Protein AF-A0A942J4B6-F1 (afdb_monomer)

Sequence (195 aa):
MLTVTSKNLVHAALHLAVTLAGIAGVFLVLHADFLALVQLIVYVGAVTVLFLFGLMLTRAPIGREALDSQNRGLGLAVAGGLFVTLSALIVMAYGGAERVTPQRVATEDIGISIFRDWVLPFEVLSMLLLAALIGAIVLARREAGDSGEAQDQTIIDFGDAPRDEQGGPGATPAGAGGAAELGSGDTTTSAGERR

Secondary structure (DSSP, 8-state):
-HHHH-SSHHHHHHHHHHHHHHHHHHHHHTT-HHHHHHIIIIIIIIIHHHHHHHHHHTT---S-----GGGHHHHHHHHHHHHHHHHHHHHHHHTT---PPPPPPPHHHHHHHHHHTSHHHHHHHHHHHHHHHHHHHHHHHGGGSSSSSS---------------------------------------------

Structure (mmCIF, N/CA/C/O backbone):
data_AF-A0A942J4B6-F1
#
_entry.id   AF-A0A942J4B6-F1
#
loop_
_atom_site.group_PDB
_atom_site.id
_atom_site.type_symbol
_atom_site.label_atom_id
_atom_site.label_alt_id
_atom_site.label_comp_id
_atom_site.label_asym_id
_atom_site.label_entity_id
_atom_site.label_seq_id
_atom_site.pdbx_PDB_ins_code
_atom_site.Cartn_x
_atom_site.Cartn_y
_atom_site.Cartn_z
_atom_site.occupancy
_atom_site.B_iso_or_equiv
_atom_site.auth_seq_id
_atom_site.auth_comp_id
_atom_site.auth_asym_id
_atom_site.auth_atom_id
_atom_site.pdbx_PDB_model_num
ATOM 1 N N . MET A 1 1 ? 2.929 -13.083 8.310 1.00 79.31 1 MET A N 1
ATOM 2 C CA . MET A 1 1 ? 2.507 -14.115 9.291 1.00 79.31 1 MET A CA 1
ATOM 3 C C . MET A 1 1 ? 2.501 -13.564 10.718 1.00 79.31 1 MET A C 1
ATOM 5 O O . MET A 1 1 ? 1.470 -13.651 11.374 1.00 79.31 1 MET A O 1
ATOM 9 N N . LEU A 1 2 ? 3.583 -12.914 11.173 1.00 86.75 2 LEU A N 1
ATOM 10 C CA . LEU A 1 2 ? 3.627 -12.262 12.495 1.00 86.75 2 LEU A CA 1
ATOM 11 C C . LEU A 1 2 ? 2.554 -11.169 12.672 1.00 86.75 2 LEU A C 1
ATOM 13 O O . LEU A 1 2 ? 1.944 -11.086 13.730 1.00 86.75 2 LEU A O 1
ATOM 17 N N . THR A 1 3 ? 2.248 -10.411 11.614 1.00 87.31 3 THR A N 1
ATOM 18 C CA . THR A 1 3 ? 1.173 -9.401 11.592 1.00 87.31 3 THR A CA 1
ATOM 19 C C . THR A 1 3 ? -0.198 -9.961 11.966 1.00 87.31 3 THR A C 1
ATOM 21 O O . THR A 1 3 ? -0.856 -9.428 12.847 1.00 87.31 3 THR A O 1
ATOM 24 N N . VAL A 1 4 ? -0.612 -11.059 11.330 1.00 85.69 4 VAL A N 1
ATOM 25 C CA . VAL A 1 4 ? -1.942 -11.667 11.519 1.00 85.69 4 VAL A CA 1
ATOM 26 C C . VAL A 1 4 ? -2.031 -12.555 12.764 1.00 85.69 4 VAL A C 1
ATOM 28 O O . VAL A 1 4 ? -3.115 -12.797 13.281 1.00 85.69 4 VAL A O 1
ATOM 31 N N . THR A 1 5 ? -0.893 -13.038 13.268 1.00 84.75 5 THR A N 1
ATOM 32 C CA . THR A 1 5 ? -0.850 -13.926 14.445 1.00 84.75 5 THR A CA 1
ATOM 33 C C . THR A 1 5 ? -0.670 -13.144 15.751 1.00 84.75 5 THR A C 1
ATOM 35 O O . THR A 1 5 ? -0.948 -13.660 16.836 1.00 84.75 5 THR A O 1
ATOM 38 N N . SER A 1 6 ? -0.200 -11.895 15.669 1.00 81.94 6 SER A N 1
ATOM 39 C CA . SER A 1 6 ? 0.034 -11.048 16.835 1.00 81.94 6 SER A CA 1
ATOM 40 C C . SER A 1 6 ? -1.281 -10.653 17.506 1.00 81.94 6 SER A C 1
ATOM 42 O O . SER A 1 6 ? -2.176 -10.088 16.888 1.00 81.94 6 SER A O 1
ATOM 44 N N . LYS A 1 7 ? -1.370 -10.914 18.813 1.00 76.81 7 LYS A N 1
ATOM 45 C CA . LYS A 1 7 ? -2.539 -10.579 19.645 1.00 76.81 7 LYS A CA 1
ATOM 46 C C . LYS A 1 7 ? -2.570 -9.112 20.066 1.00 76.81 7 LYS A C 1
ATOM 48 O O . LYS A 1 7 ? -3.613 -8.610 20.464 1.00 76.81 7 LYS A O 1
ATOM 53 N N . ASN A 1 8 ? -1.418 -8.446 20.031 1.00 85.06 8 ASN A N 1
ATOM 54 C CA . ASN A 1 8 ? -1.304 -7.030 20.338 1.00 85.06 8 ASN A CA 1
ATOM 55 C C . ASN A 1 8 ? -1.314 -6.243 19.019 1.00 85.06 8 ASN A C 1
ATOM 57 O O . ASN A 1 8 ? -0.454 -6.470 18.164 1.00 85.06 8 ASN A O 1
ATOM 61 N N . LEU A 1 9 ? -2.284 -5.334 18.879 1.00 87.38 9 LEU A N 1
ATOM 62 C CA . LEU A 1 9 ? -2.523 -4.526 17.678 1.00 87.38 9 LEU A CA 1
ATOM 63 C C . LEU A 1 9 ? -1.340 -3.611 17.335 1.00 87.38 9 LEU A C 1
ATOM 65 O O . LEU A 1 9 ? -0.986 -3.492 16.166 1.00 87.38 9 LEU A O 1
ATOM 69 N N . VAL A 1 10 ? -0.658 -3.054 18.341 1.00 88.88 10 VAL A N 1
ATOM 70 C CA . VAL A 1 10 ? 0.554 -2.245 18.128 1.00 88.88 10 VAL A CA 1
ATOM 71 C C . VAL A 1 10 ? 1.673 -3.118 17.567 1.00 88.88 10 VAL A C 1
ATOM 73 O O . VAL A 1 10 ? 2.294 -2.772 16.566 1.00 88.88 10 VAL A O 1
ATOM 76 N N . HIS A 1 11 ? 1.888 -4.304 18.144 1.00 88.69 11 HIS A N 1
ATOM 77 C CA . HIS A 1 11 ? 2.884 -5.241 17.620 1.00 88.69 11 HIS A CA 1
ATOM 78 C C . HIS A 1 11 ? 2.514 -5.725 16.214 1.00 88.69 11 HIS A C 1
ATOM 80 O O . HIS A 1 11 ? 3.389 -5.845 15.362 1.00 88.69 11 HIS A O 1
ATOM 86 N N . ALA A 1 12 ? 1.234 -5.981 15.938 1.00 90.94 12 ALA A N 1
ATOM 87 C CA . ALA A 1 12 ? 0.765 -6.364 14.609 1.00 90.94 12 ALA A CA 1
ATOM 88 C C . ALA A 1 12 ? 1.072 -5.270 13.572 1.00 90.94 12 ALA A C 1
ATOM 90 O O . ALA A 1 12 ? 1.615 -5.568 12.508 1.00 90.94 12 ALA A O 1
ATOM 91 N N . ALA A 1 13 ? 0.800 -4.010 13.914 1.00 91.00 13 ALA A N 1
ATOM 92 C CA . ALA A 1 13 ? 1.079 -2.855 13.070 1.00 91.00 13 ALA A CA 1
ATOM 93 C C . ALA A 1 13 ? 2.589 -2.623 12.854 1.00 91.00 13 ALA A C 1
ATOM 95 O O . ALA A 1 13 ? 3.003 -2.317 11.738 1.00 91.00 13 ALA A O 1
ATOM 96 N N . LEU A 1 14 ? 3.442 -2.860 13.858 1.00 91.81 14 LEU A N 1
ATOM 97 C CA . LEU A 1 14 ? 4.902 -2.798 13.683 1.00 91.81 14 LEU A CA 1
ATOM 98 C C . LEU A 1 14 ? 5.417 -3.874 12.716 1.00 91.81 14 LEU A C 1
ATOM 100 O O . LEU A 1 14 ? 6.202 -3.579 11.817 1.00 91.81 14 LEU A O 1
ATOM 104 N N . HIS A 1 15 ? 4.938 -5.116 12.836 1.00 93.75 15 HIS A N 1
ATOM 105 C CA . HIS A 1 15 ? 5.288 -6.165 11.872 1.00 93.75 15 HIS A CA 1
ATOM 106 C C . HIS A 1 15 ? 4.772 -5.841 10.458 1.00 93.75 15 HIS A C 1
ATOM 108 O O . HIS A 1 15 ? 5.372 -6.270 9.468 1.00 93.75 15 HIS A O 1
ATOM 114 N N . LEU A 1 16 ? 3.672 -5.087 10.345 1.00 93.88 16 LEU A N 1
ATOM 115 C CA . LEU A 1 16 ? 3.142 -4.636 9.061 1.00 93.88 16 LEU A CA 1
ATOM 116 C C . LEU A 1 16 ? 4.087 -3.607 8.445 1.00 93.88 16 LEU A C 1
ATOM 118 O O . LEU A 1 16 ? 4.462 -3.774 7.287 1.00 93.88 16 LEU A O 1
ATOM 122 N N . ALA A 1 17 ? 4.552 -2.633 9.231 1.00 94.94 17 ALA A N 1
ATOM 123 C CA . ALA A 1 17 ? 5.559 -1.662 8.805 1.00 94.94 17 ALA A CA 1
ATOM 124 C C . ALA A 1 17 ? 6.813 -2.356 8.245 1.00 94.94 17 ALA A C 1
ATOM 126 O O . ALA A 1 17 ? 7.269 -2.031 7.151 1.00 94.94 17 ALA A O 1
ATOM 127 N N . VAL A 1 18 ? 7.321 -3.375 8.951 1.00 96.25 18 VAL A N 1
ATOM 128 C CA . VAL A 1 18 ? 8.478 -4.172 8.504 1.00 96.25 18 VAL A CA 1
ATOM 129 C C . VAL A 1 18 ? 8.186 -4.907 7.193 1.00 96.25 18 VAL A C 1
ATOM 131 O O . VAL A 1 18 ? 9.034 -4.946 6.307 1.00 96.25 18 VAL A O 1
ATOM 134 N N . THR A 1 19 ? 6.981 -5.459 7.031 1.00 95.88 19 THR A N 1
ATOM 135 C CA . THR A 1 19 ? 6.584 -6.142 5.788 1.00 95.88 19 THR A CA 1
ATOM 136 C C . THR A 1 19 ? 6.527 -5.162 4.612 1.00 95.88 19 THR A C 1
ATOM 138 O O . THR A 1 19 ? 7.036 -5.466 3.536 1.00 95.88 19 THR A O 1
ATOM 141 N N . LEU A 1 20 ? 5.968 -3.967 4.820 1.00 96.62 20 LEU A N 1
ATOM 142 C CA . LEU A 1 20 ? 5.902 -2.906 3.811 1.00 96.62 20 LEU A CA 1
ATOM 143 C C . LEU A 1 20 ? 7.298 -2.381 3.438 1.00 96.62 20 LEU A C 1
ATOM 145 O O . LEU A 1 20 ? 7.561 -2.139 2.261 1.00 96.62 20 LEU A O 1
ATOM 149 N N . ALA A 1 21 ? 8.212 -2.271 4.406 1.00 96.69 21 ALA A N 1
ATOM 150 C CA . ALA A 1 21 ? 9.615 -1.953 4.146 1.00 96.69 21 ALA A CA 1
ATOM 151 C C . ALA A 1 21 ? 10.322 -3.073 3.359 1.00 96.69 21 ALA A C 1
ATOM 153 O O . ALA A 1 21 ? 11.089 -2.796 2.440 1.00 96.69 21 ALA A O 1
ATOM 154 N N . GLY A 1 22 ? 10.014 -4.340 3.653 1.00 97.06 22 GLY A N 1
ATOM 155 C CA . GLY A 1 22 ? 10.479 -5.482 2.863 1.00 97.06 22 GLY A CA 1
ATOM 156 C C . GLY A 1 22 ? 10.009 -5.421 1.406 1.00 97.06 22 GLY A C 1
ATOM 157 O O . GLY A 1 22 ? 10.806 -5.647 0.500 1.00 97.06 22 GLY A O 1
ATOM 158 N N . ILE A 1 23 ? 8.748 -5.038 1.167 1.00 97.56 23 ILE A N 1
ATOM 159 C CA . ILE A 1 23 ? 8.206 -4.813 -0.185 1.00 97.56 23 ILE A CA 1
ATOM 160 C C . ILE A 1 23 ? 8.952 -3.674 -0.894 1.00 97.56 23 ILE A C 1
ATOM 162 O O . ILE A 1 23 ? 9.299 -3.816 -2.064 1.00 97.56 23 ILE A O 1
ATOM 166 N N . ALA A 1 24 ? 9.274 -2.581 -0.195 1.00 97.19 24 ALA A N 1
ATOM 167 C CA . ALA A 1 24 ? 10.113 -1.522 -0.761 1.00 97.19 24 ALA A CA 1
ATOM 168 C C . ALA A 1 24 ? 11.501 -2.053 -1.175 1.00 97.19 24 ALA A C 1
ATOM 170 O O . ALA A 1 24 ? 11.998 -1.710 -2.245 1.00 97.19 24 ALA A O 1
ATOM 171 N N . GLY A 1 25 ? 12.092 -2.954 -0.382 1.00 96.75 25 GLY A N 1
ATOM 172 C CA . GLY A 1 25 ? 13.323 -3.661 -0.745 1.00 96.75 25 GLY A CA 1
ATOM 173 C C . GLY A 1 25 ? 13.181 -4.511 -2.013 1.00 96.75 25 GLY A C 1
ATOM 174 O O . GLY A 1 25 ? 14.063 -4.484 -2.869 1.00 96.75 25 GLY A O 1
ATOM 175 N N . VAL A 1 26 ? 12.052 -5.207 -2.186 1.00 95.94 26 VAL A N 1
ATOM 176 C CA . VAL A 1 26 ? 11.746 -5.934 -3.431 1.00 95.94 26 VAL A CA 1
ATOM 177 C C . VAL A 1 26 ? 11.680 -4.972 -4.621 1.00 95.94 26 VAL A C 1
ATOM 179 O O . VAL A 1 26 ? 12.263 -5.265 -5.661 1.00 95.94 26 VAL A O 1
ATOM 182 N N . PHE A 1 27 ? 11.055 -3.800 -4.476 1.00 94.88 27 PHE A N 1
ATOM 183 C CA . PHE A 1 27 ? 11.033 -2.791 -5.542 1.00 94.88 27 PHE A CA 1
ATOM 184 C C . PHE A 1 27 ? 12.429 -2.280 -5.918 1.00 94.88 27 PHE A C 1
ATOM 186 O O . PHE A 1 27 ? 12.698 -2.109 -7.106 1.00 94.88 27 PHE A O 1
ATOM 193 N N . LEU A 1 28 ? 13.341 -2.120 -4.953 1.00 94.19 28 LEU A N 1
ATOM 194 C CA . LEU A 1 28 ? 14.737 -1.769 -5.246 1.00 94.1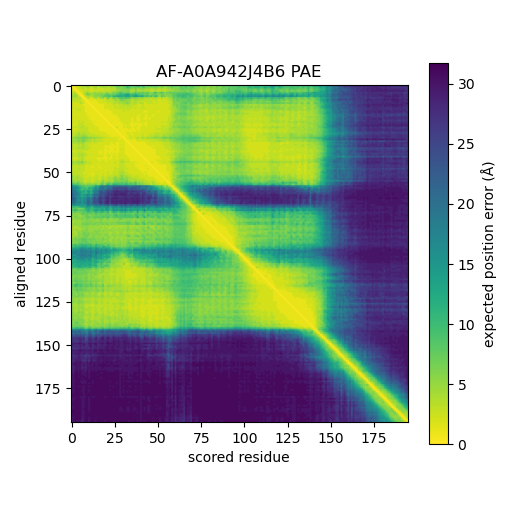9 28 LEU A CA 1
ATOM 195 C C . LEU A 1 28 ? 15.456 -2.866 -6.042 1.00 94.19 28 LEU A C 1
ATOM 197 O O . LEU A 1 28 ? 16.155 -2.565 -7.005 1.00 94.19 28 LEU A O 1
ATOM 201 N N . VAL A 1 29 ? 15.250 -4.142 -5.697 1.00 94.12 29 VAL A N 1
ATOM 202 C CA . VAL A 1 29 ? 15.812 -5.274 -6.463 1.00 94.12 29 VAL A CA 1
ATOM 203 C C . VAL A 1 29 ? 15.270 -5.299 -7.900 1.00 94.12 29 VAL A C 1
ATOM 205 O O . VAL A 1 29 ? 15.986 -5.659 -8.834 1.00 94.12 29 VAL A O 1
ATOM 208 N N . LEU A 1 30 ? 14.024 -4.864 -8.095 1.00 92.50 30 LEU A N 1
ATOM 209 C CA . LEU A 1 30 ? 13.390 -4.733 -9.409 1.00 92.50 30 LEU A CA 1
ATOM 210 C C . LEU A 1 30 ? 13.777 -3.443 -10.163 1.00 92.50 30 LEU A C 1
ATOM 212 O O . LEU A 1 30 ? 13.246 -3.210 -11.243 1.00 92.50 30 LEU A O 1
ATOM 216 N N . HIS A 1 31 ? 14.706 -2.630 -9.645 1.00 92.50 31 HIS A N 1
ATOM 217 C CA . HIS A 1 31 ? 15.101 -1.328 -10.207 1.00 92.50 31 HIS A CA 1
ATOM 218 C C . HIS A 1 31 ? 13.936 -0.326 -10.356 1.00 92.50 31 HIS A C 1
ATOM 220 O O . HIS A 1 31 ? 13.952 0.549 -11.226 1.00 92.50 31 HIS A O 1
ATOM 226 N N . ALA A 1 32 ? 12.923 -0.443 -9.492 1.00 94.25 32 ALA A N 1
ATOM 227 C CA . ALA A 1 32 ? 11.766 0.443 -9.421 1.00 94.25 32 ALA A CA 1
ATOM 228 C C . ALA A 1 32 ? 11.953 1.497 -8.312 1.00 94.25 32 ALA A C 1
ATOM 230 O O . ALA A 1 32 ? 11.220 1.526 -7.319 1.00 94.25 32 ALA A O 1
ATOM 231 N N . ASP A 1 33 ? 12.950 2.369 -8.484 1.00 93.88 33 ASP A N 1
ATOM 232 C CA . ASP A 1 33 ? 13.422 3.300 -7.447 1.00 93.88 33 ASP A CA 1
ATOM 233 C C . ASP A 1 33 ? 12.327 4.280 -6.981 1.00 93.88 33 ASP A C 1
ATOM 235 O O . ASP A 1 33 ? 12.140 4.494 -5.782 1.00 93.88 33 ASP A O 1
ATOM 239 N N . PHE A 1 34 ? 11.541 4.825 -7.916 1.00 94.88 34 PHE A N 1
ATOM 240 C CA . PHE A 1 34 ? 10.420 5.717 -7.596 1.00 94.88 34 PHE A CA 1
ATOM 241 C C . PHE A 1 34 ? 9.364 5.029 -6.716 1.00 94.88 34 PHE A C 1
ATOM 243 O O . PHE A 1 34 ? 8.954 5.583 -5.695 1.00 94.88 34 PHE A O 1
ATOM 250 N N . LEU A 1 35 ? 8.959 3.800 -7.065 1.00 95.56 35 LEU A N 1
ATOM 251 C CA . LEU A 1 35 ? 7.963 3.046 -6.298 1.00 95.56 35 LEU A CA 1
ATOM 252 C C . LEU A 1 35 ? 8.493 2.674 -4.914 1.00 95.56 35 LEU A C 1
ATOM 254 O O . LEU A 1 35 ? 7.749 2.760 -3.942 1.00 95.56 35 LEU A O 1
ATOM 258 N N . ALA A 1 36 ? 9.770 2.299 -4.806 1.00 96.44 36 ALA A N 1
ATOM 259 C CA . ALA A 1 36 ? 10.395 2.006 -3.521 1.00 96.44 36 ALA A CA 1
ATOM 260 C C . ALA A 1 36 ? 10.351 3.219 -2.574 1.00 96.44 36 ALA A C 1
ATOM 262 O O . ALA A 1 36 ? 9.981 3.082 -1.405 1.00 96.44 36 ALA A O 1
ATOM 263 N N . LEU A 1 37 ? 10.671 4.414 -3.082 1.00 96.50 37 LEU A N 1
ATOM 264 C CA . LEU A 1 37 ? 10.624 5.650 -2.298 1.00 96.50 37 LEU A CA 1
ATOM 265 C C . LEU A 1 37 ? 9.192 6.025 -1.899 1.00 96.50 37 LEU A C 1
ATOM 267 O O . LEU A 1 37 ? 8.948 6.332 -0.732 1.00 96.50 37 LEU A O 1
ATOM 271 N N . VAL A 1 38 ? 8.231 5.946 -2.825 1.00 96.69 38 VAL A N 1
ATOM 272 C CA . VAL A 1 38 ? 6.810 6.197 -2.525 1.00 96.69 38 VAL A CA 1
ATOM 273 C C . VAL A 1 38 ? 6.279 5.192 -1.498 1.00 96.69 38 VAL A C 1
ATOM 275 O O . VAL A 1 38 ? 5.578 5.584 -0.565 1.00 96.69 38 VAL A O 1
ATOM 278 N N . GLN A 1 39 ? 6.656 3.915 -1.602 1.00 97.75 39 GLN A N 1
ATOM 279 C CA . GLN A 1 39 ? 6.295 2.873 -0.638 1.00 97.75 39 GLN A CA 1
ATOM 280 C C . GLN A 1 39 ? 6.796 3.217 0.770 1.00 97.75 39 GLN A C 1
ATOM 282 O O . GLN A 1 39 ? 6.064 3.075 1.751 1.00 97.75 39 GLN A O 1
ATOM 287 N N . LEU A 1 40 ? 8.031 3.703 0.884 1.00 97.44 40 LEU A N 1
ATOM 288 C CA . LEU A 1 40 ? 8.596 4.072 2.174 1.00 97.44 40 LEU A CA 1
ATOM 289 C C . LEU A 1 40 ? 7.944 5.343 2.737 1.00 97.44 40 LEU A C 1
ATOM 291 O O . LEU A 1 40 ? 7.524 5.354 3.890 1.00 97.44 40 LEU A O 1
ATOM 295 N N . ILE A 1 41 ? 7.815 6.400 1.936 1.00 97.81 41 ILE A N 1
ATOM 296 C CA . ILE A 1 41 ? 7.314 7.698 2.410 1.00 97.81 41 ILE A CA 1
ATOM 297 C C . ILE A 1 41 ? 5.810 7.636 2.710 1.00 97.81 41 ILE A C 1
ATOM 299 O O . ILE A 1 41 ? 5.371 8.072 3.772 1.00 97.81 41 ILE A O 1
ATOM 303 N N . VAL A 1 42 ? 5.008 7.075 1.804 1.00 97.00 42 VAL A N 1
ATOM 304 C CA . VAL A 1 42 ? 3.542 7.104 1.916 1.00 97.00 42 VAL A CA 1
ATOM 305 C C . VAL A 1 42 ? 3.031 5.965 2.790 1.00 97.00 42 VAL A C 1
ATOM 307 O O . VAL A 1 42 ? 2.299 6.213 3.746 1.00 97.00 42 VAL A O 1
ATOM 310 N N . TYR A 1 43 ? 3.413 4.717 2.509 1.00 96.75 43 TYR A N 1
ATOM 311 C CA . TYR A 1 43 ? 2.844 3.575 3.230 1.00 96.75 43 TYR A CA 1
ATOM 312 C C . TYR A 1 43 ? 3.490 3.373 4.597 1.00 96.75 43 TYR A C 1
ATOM 314 O O . TYR A 1 43 ? 2.780 3.289 5.601 1.00 96.75 43 TYR A O 1
ATOM 322 N N . VAL A 1 44 ? 4.822 3.296 4.656 1.00 97.00 44 VAL A N 1
ATOM 323 C CA . VAL A 1 44 ? 5.530 3.116 5.934 1.00 97.00 44 VAL A CA 1
ATOM 324 C C . VAL A 1 44 ? 5.517 4.416 6.744 1.00 97.00 44 VAL A C 1
ATOM 326 O O . VAL A 1 44 ? 5.240 4.379 7.940 1.00 97.00 44 VAL A O 1
ATOM 329 N N . GLY A 1 45 ? 5.763 5.556 6.096 1.00 95.81 45 GLY A N 1
ATOM 330 C CA . GLY A 1 45 ? 5.892 6.857 6.751 1.00 95.81 45 GLY A CA 1
ATOM 331 C C . GLY A 1 45 ? 4.565 7.487 7.168 1.00 95.81 45 GLY A C 1
ATOM 332 O O . GLY A 1 45 ? 4.403 7.824 8.334 1.00 95.81 45 GLY A O 1
ATOM 333 N N . ALA A 1 46 ? 3.610 7.651 6.251 1.00 96.56 46 ALA A N 1
ATOM 334 C CA . ALA A 1 46 ? 2.360 8.353 6.556 1.00 96.56 46 ALA A CA 1
ATOM 335 C C . ALA A 1 46 ? 1.254 7.410 7.051 1.00 96.56 46 ALA A C 1
ATOM 337 O O . ALA A 1 46 ? 0.774 7.550 8.174 1.00 96.56 46 ALA A O 1
ATOM 338 N N . VAL A 1 47 ? 0.855 6.427 6.237 1.00 95.69 47 VAL A N 1
ATOM 339 C CA . VAL A 1 47 ? -0.321 5.582 6.511 1.00 95.69 47 VAL A CA 1
ATOM 340 C C . VAL A 1 47 ? -0.112 4.718 7.751 1.00 95.69 47 VAL A C 1
ATOM 342 O O . VAL A 1 47 ? -0.974 4.677 8.627 1.00 95.69 47 VAL A O 1
ATOM 345 N N . THR A 1 48 ? 1.037 4.048 7.862 1.00 95.81 48 THR A N 1
ATOM 346 C CA . THR A 1 48 ? 1.300 3.159 9.002 1.00 95.81 48 THR A CA 1
ATOM 347 C C . THR A 1 48 ? 1.476 3.938 10.303 1.00 95.81 48 THR A C 1
ATOM 349 O O . THR A 1 48 ? 0.982 3.496 11.337 1.00 95.81 48 THR A O 1
ATOM 352 N N . VAL A 1 49 ? 2.115 5.112 10.275 1.00 94.81 49 VAL A N 1
ATOM 353 C CA . VAL A 1 49 ? 2.244 5.968 11.468 1.00 94.81 49 VAL A CA 1
ATOM 354 C C . VAL A 1 49 ? 0.892 6.544 11.879 1.00 94.81 49 VAL A C 1
ATOM 356 O O . VAL A 1 49 ? 0.564 6.485 13.060 1.00 94.81 49 VAL A O 1
ATOM 359 N N . LEU A 1 50 ? 0.075 7.024 10.933 1.00 94.56 50 LEU A N 1
ATOM 360 C CA . LEU A 1 50 ? -1.295 7.466 11.213 1.00 94.56 50 LEU A CA 1
ATOM 361 C C . LEU A 1 50 ? -2.119 6.336 11.838 1.00 94.56 50 LEU A C 1
ATOM 363 O O . LEU A 1 50 ? -2.820 6.551 12.825 1.00 94.56 50 LEU A O 1
ATOM 367 N N . PHE A 1 51 ? -1.995 5.122 11.300 1.00 92.50 51 PHE A N 1
ATOM 368 C CA . PHE A 1 51 ? -2.660 3.944 11.840 1.00 92.50 51 PHE A CA 1
ATOM 369 C C . PHE A 1 51 ? -2.182 3.613 13.259 1.00 92.50 51 PHE A C 1
ATOM 371 O O . PHE A 1 51 ? -3.008 3.397 14.139 1.00 92.50 51 PHE A O 1
ATOM 378 N N . LEU A 1 52 ? -0.869 3.628 13.515 1.00 93.25 52 LEU A N 1
ATOM 379 C CA . LEU A 1 52 ? -0.307 3.430 14.855 1.00 93.25 52 LEU A CA 1
ATOM 380 C C . LEU A 1 52 ? -0.817 4.482 15.843 1.00 93.25 52 LEU A C 1
ATOM 382 O O . LEU A 1 52 ? -1.233 4.129 16.944 1.00 93.25 52 LEU A O 1
ATOM 386 N N . PHE A 1 53 ? -0.826 5.753 15.443 1.00 92.62 53 PHE A N 1
ATOM 387 C CA . PHE A 1 53 ? -1.300 6.848 16.282 1.00 92.62 53 PHE A CA 1
ATOM 388 C C . PHE A 1 53 ? -2.792 6.697 16.599 1.00 92.62 53 PHE A C 1
ATOM 390 O O . PHE A 1 53 ? -3.186 6.762 17.761 1.00 92.62 53 PHE A O 1
ATOM 397 N N . GLY A 1 54 ? -3.609 6.394 15.586 1.00 91.19 54 GLY A N 1
ATOM 398 C CA . GLY A 1 54 ? -5.033 6.107 15.752 1.00 91.19 54 GLY A CA 1
ATOM 399 C C . GLY A 1 54 ? -5.282 4.926 16.691 1.00 91.19 54 GLY A C 1
ATOM 400 O O . GLY A 1 54 ? -6.020 5.065 17.660 1.00 91.19 54 GLY A O 1
ATOM 401 N N . LEU A 1 55 ? -4.601 3.795 16.477 1.00 90.44 55 LEU A N 1
ATOM 402 C CA . LEU A 1 55 ? -4.720 2.611 17.337 1.00 90.44 55 LEU A CA 1
ATOM 403 C C . LEU A 1 55 ? -4.312 2.879 18.793 1.00 90.44 55 LEU A C 1
ATOM 405 O O . LEU A 1 55 ? -4.895 2.296 19.712 1.00 90.44 55 LEU A O 1
ATOM 409 N N . MET A 1 56 ? -3.299 3.722 19.010 1.00 89.44 56 MET A N 1
ATOM 410 C CA . MET A 1 56 ? -2.863 4.106 20.354 1.00 89.44 56 MET A CA 1
ATOM 411 C C . MET A 1 56 ? -3.897 4.996 21.051 1.00 89.44 56 MET A C 1
ATOM 413 O O . MET A 1 56 ? -4.159 4.791 22.236 1.00 89.44 56 MET A O 1
ATOM 417 N N . LEU A 1 57 ? -4.511 5.938 20.329 1.00 90.06 57 LEU A N 1
ATOM 418 C CA . LEU A 1 57 ? -5.538 6.831 20.874 1.00 90.06 57 LEU A CA 1
ATOM 419 C C . LEU A 1 57 ? -6.844 6.100 21.207 1.00 90.06 57 LEU A C 1
ATOM 421 O O . LEU A 1 57 ? -7.469 6.400 22.220 1.00 90.06 57 LEU A O 1
ATOM 425 N N . THR A 1 58 ? -7.249 5.107 20.413 1.00 84.75 58 THR A N 1
ATOM 426 C CA . THR A 1 58 ? -8.551 4.434 20.577 1.00 84.75 58 THR A CA 1
ATOM 427 C C . THR A 1 58 ? -8.573 3.354 21.665 1.00 84.75 58 THR A C 1
ATOM 429 O O . THR A 1 58 ? -9.529 2.587 21.729 1.00 84.75 58 THR A O 1
ATOM 432 N N . ARG A 1 59 ? -7.527 3.246 22.502 1.00 66.12 59 ARG A N 1
ATOM 433 C CA . ARG A 1 59 ? -7.373 2.216 23.551 1.00 66.12 59 ARG A CA 1
ATOM 434 C C . ARG A 1 59 ? -7.811 0.829 23.058 1.00 66.12 59 ARG A C 1
ATOM 436 O O . ARG A 1 59 ? -8.736 0.224 23.591 1.00 66.12 59 ARG A O 1
ATOM 443 N N . ALA A 1 60 ? -7.137 0.348 22.015 1.00 62.94 60 ALA A N 1
ATOM 444 C CA . ALA A 1 60 ? -7.346 -0.963 21.409 1.00 62.94 60 ALA A CA 1
ATOM 445 C C . ALA A 1 60 ? -7.571 -2.084 22.463 1.00 62.94 60 ALA A C 1
ATOM 447 O O . ALA A 1 60 ? -6.635 -2.395 23.208 1.00 62.94 60 ALA A O 1
ATOM 448 N N . PRO A 1 61 ? -8.770 -2.702 22.546 1.00 58.69 61 PRO A N 1
ATOM 449 C CA . PRO A 1 61 ? -9.062 -3.750 23.521 1.00 58.69 61 PRO A CA 1
ATOM 450 C C . PRO A 1 61 ? -8.111 -4.942 23.363 1.00 58.69 61 PRO A C 1
ATOM 452 O O . PRO A 1 61 ? -8.120 -5.657 22.361 1.00 58.69 61 PRO A O 1
ATOM 455 N N . ILE A 1 62 ? -7.266 -5.162 24.370 1.00 58.09 62 ILE A N 1
ATOM 456 C CA . ILE A 1 62 ? -6.368 -6.317 24.451 1.00 58.09 62 ILE A CA 1
ATOM 457 C C . ILE A 1 62 ? -7.142 -7.444 25.132 1.00 58.09 62 ILE A C 1
ATOM 459 O O . ILE A 1 62 ? -7.006 -7.661 26.332 1.00 58.09 62 ILE A O 1
ATOM 463 N N . GLY A 1 63 ? -7.995 -8.159 24.405 1.00 54.44 63 GLY A N 1
ATOM 464 C CA . GLY A 1 63 ? -8.722 -9.248 25.048 1.00 54.44 63 GLY A CA 1
ATOM 465 C C . GLY A 1 63 ? -9.775 -9.897 24.180 1.00 54.44 63 GLY A C 1
ATOM 466 O O . GLY A 1 63 ? -10.700 -9.248 23.725 1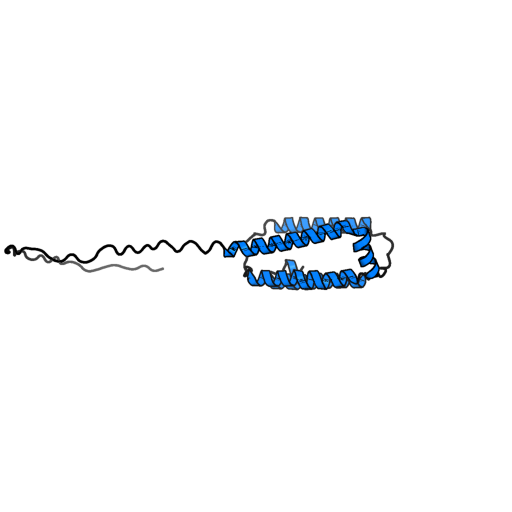.00 54.44 63 GLY A O 1
ATOM 467 N N . ARG A 1 64 ? -9.594 -11.204 23.990 1.00 57.25 64 ARG A N 1
ATOM 468 C CA . ARG A 1 64 ? -10.516 -12.177 23.400 1.00 57.25 64 ARG A CA 1
ATOM 469 C C . ARG A 1 64 ? -11.990 -11.838 23.651 1.00 57.25 64 ARG A C 1
ATOM 471 O O . ARG A 1 64 ? -12.524 -12.179 24.700 1.00 57.25 64 ARG A O 1
ATOM 478 N N . GLU A 1 65 ? -12.663 -11.348 22.626 1.00 54.69 65 GLU A N 1
ATOM 479 C CA . GLU A 1 65 ? -14.036 -11.773 22.402 1.00 54.69 65 GLU A CA 1
ATOM 480 C C . GLU A 1 65 ? -13.961 -13.081 21.626 1.00 54.69 65 GLU A C 1
ATOM 482 O O . GLU A 1 65 ? -13.253 -13.213 20.622 1.00 54.69 65 GLU A O 1
ATOM 487 N N . ALA A 1 66 ? -14.591 -14.101 22.195 1.00 54.31 66 ALA A N 1
ATOM 488 C CA . ALA A 1 66 ? -14.637 -15.454 21.689 1.00 54.31 66 ALA A CA 1
ATOM 489 C C . ALA A 1 66 ? -15.424 -15.514 20.370 1.00 54.31 66 ALA A C 1
ATOM 491 O O . ALA A 1 66 ? -16.520 -16.055 20.312 1.00 54.31 66 ALA A O 1
ATOM 492 N N . LEU A 1 67 ? -14.836 -15.014 19.281 1.00 56.00 67 LEU A N 1
ATOM 493 C CA . LEU A 1 67 ? -15.164 -15.490 17.941 1.00 56.00 67 LEU A CA 1
ATOM 494 C C . LEU A 1 67 ? -14.484 -16.856 17.782 1.00 56.00 67 LEU A C 1
ATOM 496 O O . LEU A 1 67 ? -13.376 -17.020 17.248 1.00 56.00 67 LEU A O 1
ATOM 500 N N . ASP A 1 68 ? -15.142 -17.811 18.424 1.00 57.91 68 ASP A N 1
ATOM 501 C CA . ASP A 1 68 ? -14.897 -19.241 18.460 1.00 57.91 68 ASP A CA 1
ATOM 502 C C . ASP A 1 68 ? -14.809 -19.775 17.022 1.00 57.91 68 ASP A C 1
ATOM 504 O O . ASP A 1 68 ? -15.756 -19.746 16.248 1.00 57.91 68 ASP A O 1
ATOM 508 N N . SER A 1 69 ? -13.603 -19.949 16.486 1.00 61.69 69 SER A N 1
ATOM 509 C CA . SER A 1 69 ? -12.888 -21.227 16.340 1.00 61.69 69 SER A CA 1
ATOM 510 C C . SER A 1 69 ? -13.552 -22.302 15.469 1.00 61.69 69 SER A C 1
ATOM 512 O O . SER A 1 69 ? -12.824 -22.986 14.748 1.00 61.69 69 SER A O 1
ATOM 514 N N . GLN A 1 70 ? -14.885 -22.371 15.395 1.00 62.69 70 GLN A N 1
ATOM 515 C CA . GLN A 1 70 ? -15.580 -23.450 14.688 1.00 62.69 70 GLN A CA 1
ATOM 516 C C . GLN A 1 70 ? -15.323 -23.428 13.173 1.00 62.69 70 GLN A C 1
ATOM 518 O O . GLN A 1 70 ? -15.102 -24.470 12.560 1.00 62.69 70 GLN A O 1
ATOM 523 N N . ASN A 1 71 ? -15.209 -22.238 12.579 1.00 73.00 71 ASN A N 1
ATOM 524 C CA . ASN A 1 71 ? -14.940 -22.085 11.146 1.00 73.00 71 ASN A CA 1
ATOM 525 C C . ASN A 1 71 ? -13.468 -21.780 10.835 1.00 73.00 71 ASN A C 1
ATOM 527 O O . ASN A 1 71 ? -13.139 -21.529 9.679 1.00 73.00 71 ASN A O 1
ATOM 531 N N . ARG A 1 72 ? -12.551 -21.814 11.817 1.00 76.69 72 ARG A N 1
ATOM 532 C CA . ARG A 1 72 ? -11.122 -21.544 11.550 1.00 76.69 72 ARG A CA 1
ATOM 533 C C . ARG A 1 72 ? -10.505 -22.601 10.641 1.00 76.69 72 ARG A C 1
ATOM 535 O O . ARG A 1 72 ? -9.699 -22.252 9.788 1.00 76.69 72 ARG A O 1
ATOM 542 N N . GLY A 1 73 ? -10.924 -23.861 10.782 1.00 79.62 73 GLY A N 1
ATOM 543 C CA . GLY A 1 73 ? -10.508 -24.946 9.890 1.00 79.62 73 GLY A CA 1
ATOM 544 C C . GLY A 1 73 ? -10.988 -24.729 8.455 1.00 79.62 73 GLY A C 1
ATOM 545 O O . GLY A 1 73 ? -10.197 -24.840 7.523 1.00 79.62 73 GLY A O 1
ATOM 546 N N . LEU A 1 74 ? -12.251 -24.325 8.279 1.00 85.00 74 LEU A N 1
ATOM 547 C CA . LEU A 1 74 ? -12.802 -24.000 6.962 1.00 85.00 74 LEU A CA 1
ATOM 548 C C . LEU A 1 74 ? -12.138 -22.751 6.364 1.00 85.00 74 LEU A C 1
ATOM 550 O O . LEU A 1 74 ? -11.771 -22.758 5.196 1.00 85.00 74 LEU A O 1
ATOM 554 N N . GLY A 1 75 ? -11.915 -21.706 7.163 1.00 85.56 75 GLY A N 1
ATOM 555 C CA . GLY A 1 75 ? -11.215 -20.495 6.734 1.00 85.56 75 GLY A CA 1
ATOM 556 C C . GLY A 1 75 ? -9.770 -20.772 6.319 1.00 85.56 75 GLY A C 1
ATOM 557 O O . GLY A 1 75 ? -9.324 -20.266 5.294 1.00 85.56 75 GLY A O 1
ATOM 558 N N . LEU A 1 76 ? -9.058 -21.631 7.057 1.00 86.75 76 LEU A N 1
ATOM 559 C CA . LEU A 1 76 ? -7.716 -22.081 6.685 1.00 86.75 76 LEU A CA 1
ATOM 560 C C . LEU A 1 76 ? -7.744 -22.911 5.396 1.00 86.75 76 LEU A C 1
ATOM 562 O O . LEU A 1 76 ? -6.891 -22.712 4.537 1.00 86.75 76 LEU A O 1
ATOM 566 N N . ALA A 1 77 ? -8.725 -23.803 5.237 1.00 90.00 77 ALA A N 1
ATOM 567 C CA . ALA A 1 77 ? -8.882 -24.608 4.030 1.00 90.00 77 ALA A CA 1
ATOM 568 C C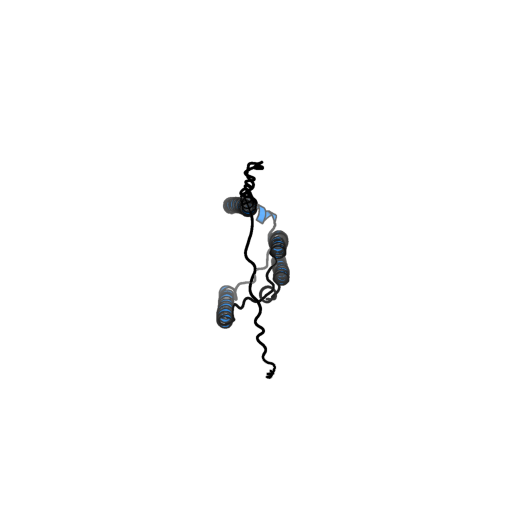 . ALA A 1 77 ? -9.181 -23.739 2.800 1.00 90.00 77 ALA A C 1
ATOM 570 O O . ALA A 1 77 ? -8.577 -23.943 1.751 1.00 90.00 77 ALA A O 1
ATOM 571 N N . VAL A 1 78 ? -10.046 -22.729 2.932 1.00 92.81 78 VAL A N 1
ATOM 572 C CA . VAL A 1 78 ? -10.352 -21.778 1.854 1.00 92.81 78 VAL A CA 1
ATOM 573 C C . VAL A 1 78 ? -9.144 -20.898 1.544 1.00 92.81 78 VAL A C 1
ATOM 575 O O . VAL A 1 78 ? -8.780 -20.771 0.381 1.00 92.81 78 VAL A O 1
ATOM 578 N N . ALA A 1 79 ? -8.479 -20.329 2.554 1.00 90.00 79 ALA A N 1
ATOM 579 C CA . ALA A 1 79 ? -7.292 -19.500 2.346 1.00 90.00 79 ALA A CA 1
ATOM 580 C C . ALA A 1 79 ? -6.134 -20.300 1.727 1.00 90.00 79 ALA A C 1
ATOM 582 O O . ALA A 1 79 ? -5.487 -19.827 0.796 1.00 90.00 79 ALA A O 1
ATOM 583 N N . GLY A 1 80 ? -5.900 -21.524 2.208 1.00 93.00 80 GLY A N 1
ATOM 584 C CA . GLY A 1 80 ? -4.897 -22.440 1.672 1.00 93.00 80 GLY A CA 1
ATOM 585 C C . GLY A 1 80 ? -5.238 -22.905 0.258 1.00 93.00 80 GLY A C 1
ATOM 586 O O . GLY A 1 80 ? -4.380 -22.867 -0.616 1.00 93.00 80 GLY A O 1
ATOM 587 N N . GLY A 1 81 ? -6.497 -23.271 0.005 1.00 94.75 81 GLY A N 1
ATOM 588 C CA . GLY A 1 81 ? -6.982 -23.647 -1.321 1.00 94.75 81 GLY A CA 1
ATOM 589 C C . GLY A 1 81 ? -6.872 -22.499 -2.321 1.00 94.75 81 GLY A C 1
ATOM 590 O O . GLY A 1 81 ? -6.379 -22.699 -3.429 1.00 94.75 81 GLY A O 1
ATOM 591 N N . LEU A 1 82 ? -7.244 -21.281 -1.917 1.00 95.31 82 LEU A N 1
ATOM 592 C CA . LEU A 1 82 ? -7.089 -20.077 -2.730 1.00 95.31 82 LEU A CA 1
ATOM 593 C C . LEU A 1 82 ? -5.610 -19.783 -2.996 1.00 95.31 82 LEU A C 1
ATOM 595 O O . LEU A 1 82 ? -5.248 -19.530 -4.139 1.00 95.31 82 LEU A O 1
ATOM 599 N N . PHE A 1 83 ? -4.748 -19.879 -1.979 1.00 94.31 83 PHE A N 1
ATOM 600 C CA . PHE A 1 83 ? -3.304 -19.704 -2.136 1.00 94.31 83 PHE A CA 1
ATOM 601 C C . PHE A 1 83 ? -2.721 -20.705 -3.137 1.00 94.31 83 PHE A C 1
ATOM 603 O O . PHE A 1 83 ? -2.085 -20.290 -4.099 1.00 94.31 83 PHE A O 1
ATOM 610 N N . VAL A 1 84 ? -2.997 -22.003 -2.970 1.00 96.31 84 VAL A N 1
ATOM 611 C CA . VAL A 1 84 ? -2.530 -23.052 -3.891 1.00 96.31 84 VAL A CA 1
ATOM 612 C C . VAL A 1 84 ? -3.068 -22.820 -5.298 1.00 96.31 84 VAL A C 1
ATOM 614 O O . VAL A 1 84 ? -2.309 -22.924 -6.256 1.00 96.31 84 VAL A O 1
ATOM 617 N N . THR A 1 85 ? -4.344 -22.456 -5.433 1.00 96.12 85 THR A N 1
ATOM 618 C CA . THR A 1 85 ? -4.966 -22.192 -6.737 1.00 96.12 85 THR A CA 1
ATOM 619 C C . THR A 1 85 ? -4.309 -21.000 -7.426 1.00 96.12 85 THR A C 1
ATOM 621 O O . THR A 1 85 ? -3.894 -21.122 -8.573 1.00 96.12 85 THR A O 1
ATOM 624 N N . LEU A 1 86 ? -4.144 -19.865 -6.738 1.00 94.56 86 LEU A N 1
ATOM 625 C CA . LEU A 1 86 ? -3.473 -18.688 -7.299 1.00 94.56 86 LEU A CA 1
ATOM 626 C C . LEU A 1 86 ? -2.010 -18.985 -7.631 1.00 94.56 86 LEU A C 1
ATOM 628 O O . LEU A 1 86 ? -1.551 -18.623 -8.710 1.00 94.56 86 LEU A O 1
ATOM 632 N N . SER A 1 87 ? -1.280 -19.670 -6.747 1.00 93.25 87 SER A N 1
ATOM 633 C CA . SER A 1 87 ? 0.105 -20.070 -7.009 1.00 93.25 87 SER A CA 1
ATOM 634 C C . SER A 1 87 ? 0.207 -20.993 -8.223 1.00 93.25 87 SER A C 1
ATOM 636 O O . SER A 1 87 ? 1.058 -20.770 -9.078 1.00 93.25 87 SER A O 1
ATOM 638 N N . ALA A 1 88 ? -0.680 -21.983 -8.348 1.00 94.12 88 ALA A N 1
ATOM 639 C CA . ALA A 1 88 ? -0.723 -22.873 -9.502 1.00 94.12 88 ALA A CA 1
ATOM 640 C C . ALA A 1 88 ? -1.060 -22.110 -10.788 1.00 94.12 88 ALA A C 1
ATOM 642 O O . ALA A 1 88 ? -0.397 -22.318 -11.796 1.00 94.12 88 ALA A O 1
ATOM 643 N N . LEU A 1 89 ? -2.034 -21.193 -10.756 1.00 95.12 89 LEU A N 1
ATOM 644 C CA . LEU A 1 89 ? -2.370 -20.349 -11.905 1.00 95.12 89 LEU A CA 1
ATOM 645 C C . LEU A 1 89 ? -1.185 -19.484 -12.338 1.00 95.12 89 LEU A C 1
ATOM 647 O O . LEU A 1 89 ? -0.894 -19.416 -13.528 1.00 95.12 89 LEU A O 1
ATOM 651 N N . ILE A 1 90 ? -0.464 -18.876 -11.393 1.00 93.06 90 ILE A N 1
ATOM 652 C CA . ILE A 1 90 ? 0.726 -18.071 -11.693 1.00 93.06 90 ILE A CA 1
ATOM 653 C C . ILE A 1 90 ? 1.827 -18.943 -12.306 1.00 93.06 90 ILE A C 1
ATOM 655 O O . ILE A 1 90 ? 2.401 -18.565 -13.322 1.00 93.06 90 ILE A O 1
ATOM 659 N N . VAL A 1 91 ? 2.107 -20.120 -11.738 1.00 93.31 91 VAL A N 1
ATOM 660 C CA . VAL A 1 91 ? 3.136 -21.032 -12.266 1.00 93.31 91 VAL A CA 1
ATOM 661 C C . VAL A 1 91 ? 2.734 -21.607 -13.626 1.00 93.31 91 VAL A C 1
ATOM 663 O O . VAL A 1 91 ? 3.580 -21.729 -14.501 1.00 93.31 91 VAL A O 1
ATOM 666 N N . MET A 1 92 ? 1.462 -21.923 -13.857 1.00 92.31 92 MET A N 1
ATOM 667 C CA . MET A 1 92 ? 1.003 -22.382 -15.172 1.00 92.31 92 MET A CA 1
ATOM 668 C C . MET A 1 92 ? 1.055 -21.264 -16.218 1.00 92.31 92 MET A C 1
ATOM 670 O O . MET A 1 92 ? 1.427 -21.522 -17.358 1.00 92.31 92 MET A O 1
ATOM 674 N N . ALA A 1 93 ? 0.715 -20.030 -15.838 1.00 89.88 93 ALA A N 1
ATOM 675 C CA . ALA A 1 93 ? 0.719 -18.890 -16.750 1.00 89.88 93 ALA A CA 1
ATOM 676 C C . ALA A 1 93 ? 2.135 -18.377 -17.063 1.00 89.88 93 ALA A C 1
ATOM 678 O O . ALA A 1 93 ? 2.405 -17.988 -18.195 1.00 89.88 93 ALA A O 1
ATOM 679 N N . TYR A 1 94 ? 3.040 -18.381 -16.079 1.00 89.00 94 TYR A N 1
ATOM 680 C CA . TYR A 1 94 ? 4.347 -17.718 -16.170 1.00 89.00 94 TYR A CA 1
ATOM 681 C C . TYR A 1 94 ? 5.546 -18.630 -15.874 1.00 89.00 94 TYR A C 1
ATOM 683 O O . TYR A 1 94 ? 6.685 -18.184 -15.958 1.00 89.00 94 TYR A O 1
ATOM 691 N N . GLY A 1 95 ? 5.348 -19.908 -15.545 1.00 81.50 95 GLY A N 1
ATOM 692 C CA . GLY A 1 95 ? 6.436 -20.823 -15.163 1.00 81.50 95 GLY A CA 1
ATOM 693 C C . GLY A 1 95 ? 7.408 -21.163 -16.295 1.00 81.50 95 GLY A C 1
ATOM 694 O O . GLY A 1 95 ? 8.538 -21.557 -16.022 1.00 81.50 95 GLY A O 1
ATOM 695 N N . GLY A 1 96 ? 6.988 -20.979 -17.550 1.00 81.44 96 GLY A N 1
ATOM 696 C CA . GLY A 1 96 ? 7.846 -21.058 -18.736 1.00 81.44 96 GLY A CA 1
ATOM 697 C C . GLY A 1 96 ? 8.244 -19.695 -19.309 1.00 81.44 96 GLY A C 1
ATOM 698 O O . GLY A 1 96 ? 8.817 -19.654 -20.394 1.00 81.44 96 GLY A O 1
ATOM 699 N N . ALA A 1 97 ? 7.905 -18.588 -18.639 1.00 81.00 97 ALA A N 1
ATOM 700 C CA . ALA A 1 97 ? 8.216 -17.258 -19.143 1.00 81.00 97 ALA A CA 1
ATOM 701 C C . ALA A 1 97 ? 9.734 -17.034 -19.178 1.00 81.00 97 ALA A C 1
ATOM 703 O O . ALA A 1 97 ? 10.469 -17.429 -18.267 1.00 81.00 97 ALA A O 1
ATOM 704 N N . GLU A 1 98 ? 10.200 -16.385 -20.243 1.00 80.88 98 GLU A N 1
ATOM 705 C CA . GLU A 1 98 ? 11.598 -16.005 -20.378 1.00 80.88 98 GLU A CA 1
ATOM 706 C C . GLU A 1 98 ? 11.987 -15.039 -19.252 1.00 80.88 98 GLU A C 1
ATOM 708 O O . GLU A 1 98 ? 11.198 -14.186 -18.832 1.00 80.88 98 GLU A O 1
ATOM 713 N N . ARG A 1 99 ? 13.204 -15.194 -18.719 1.00 77.81 99 ARG A N 1
ATOM 714 C CA . ARG A 1 99 ? 13.683 -14.338 -17.633 1.00 77.81 99 ARG A CA 1
ATOM 715 C C . ARG A 1 99 ? 13.865 -12.923 -18.165 1.00 77.81 99 ARG A C 1
ATOM 717 O O . ARG A 1 99 ? 14.851 -12.628 -18.831 1.00 77.81 99 ARG A O 1
ATOM 724 N N . VAL A 1 100 ? 12.926 -12.048 -17.830 1.00 79.31 100 VAL A N 1
ATOM 725 C CA . VAL A 1 100 ? 13.051 -10.621 -18.109 1.00 79.31 100 VAL A CA 1
ATOM 726 C C . VAL A 1 100 ? 14.090 -10.038 -17.158 1.00 79.31 100 VAL A C 1
ATOM 728 O O . VAL A 1 100 ? 13.928 -10.093 -15.938 1.00 79.31 100 VAL A O 1
ATOM 731 N N . THR A 1 101 ? 15.166 -9.482 -17.710 1.00 83.31 101 THR A N 1
ATOM 732 C CA . THR A 1 101 ? 16.127 -8.698 -16.931 1.00 83.31 101 THR A CA 1
ATOM 733 C C . THR A 1 101 ? 15.450 -7.396 -16.504 1.00 83.31 101 THR A C 1
ATOM 735 O O . THR A 1 101 ? 15.021 -6.643 -17.384 1.00 83.31 101 THR A O 1
ATOM 738 N N . PRO A 1 102 ? 15.342 -7.102 -15.195 1.00 80.69 102 PRO A N 1
ATOM 739 C CA . PRO A 1 102 ? 14.764 -5.848 -14.732 1.00 80.69 102 PRO A CA 1
ATOM 740 C C . PRO A 1 102 ? 15.549 -4.672 -15.315 1.00 80.69 102 PRO A C 1
ATOM 742 O O . PRO A 1 102 ? 16.763 -4.580 -15.128 1.00 80.69 102 PRO A O 1
ATOM 745 N N . GLN A 1 103 ? 14.869 -3.791 -16.044 1.00 85.38 103 GLN A N 1
ATOM 746 C CA . GLN A 1 103 ? 15.457 -2.546 -16.518 1.00 85.38 103 GLN A CA 1
ATOM 747 C C . GLN A 1 103 ? 15.149 -1.434 -15.528 1.00 85.38 103 GLN A C 1
ATOM 749 O O . GLN A 1 103 ? 14.033 -1.326 -15.020 1.00 85.38 103 GLN A O 1
ATOM 754 N N . ARG A 1 104 ? 16.148 -0.586 -15.277 1.00 85.94 104 ARG A N 1
ATOM 755 C CA . ARG A 1 104 ? 15.944 0.620 -14.486 1.00 85.94 104 ARG A CA 1
ATOM 756 C C . ARG A 1 104 ? 15.018 1.564 -15.239 1.00 85.94 104 ARG A C 1
ATOM 758 O O . ARG A 1 104 ? 15.335 1.986 -16.346 1.00 85.94 104 ARG A O 1
ATOM 765 N N . VAL A 1 105 ? 13.915 1.918 -14.595 1.00 86.62 105 VAL A N 1
ATOM 766 C CA . VAL A 1 105 ? 12.989 2.938 -15.084 1.00 86.62 105 VAL A CA 1
ATOM 767 C C . VAL A 1 105 ? 13.407 4.278 -14.489 1.00 86.62 105 VAL A C 1
ATOM 769 O O . VAL A 1 105 ? 13.544 4.393 -13.269 1.00 86.62 105 VAL A O 1
ATOM 772 N N . ALA A 1 106 ? 13.642 5.287 -15.329 1.00 90.12 106 ALA A N 1
ATOM 773 C CA . ALA A 1 106 ? 13.991 6.613 -14.839 1.00 90.12 106 ALA A CA 1
ATOM 774 C C . ALA A 1 106 ? 12.774 7.272 -14.173 1.00 90.12 106 ALA A C 1
ATOM 776 O O . ALA A 1 106 ? 11.654 7.224 -14.680 1.00 90.12 106 ALA A O 1
ATOM 777 N N . THR A 1 107 ? 12.997 7.931 -13.034 1.00 91.88 107 THR A N 1
ATOM 778 C CA . THR A 1 107 ? 11.940 8.670 -12.324 1.00 91.88 107 THR A CA 1
ATOM 779 C C . THR A 1 107 ? 11.327 9.770 -13.192 1.00 91.88 107 THR A C 1
ATOM 781 O O . THR A 1 107 ? 10.136 10.053 -13.077 1.00 91.88 107 THR A O 1
ATOM 784 N N . GLU A 1 108 ? 12.129 10.371 -14.072 1.00 93.25 108 GLU A N 1
ATOM 785 C CA . GLU A 1 108 ? 11.681 11.391 -15.021 1.00 93.25 108 GLU A CA 1
ATOM 786 C C . GLU A 1 108 ? 10.623 10.846 -15.988 1.00 93.25 108 GLU A C 1
ATOM 788 O O . GLU A 1 108 ? 9.568 11.461 -16.133 1.00 93.25 108 GLU A O 1
ATOM 793 N N . ASP 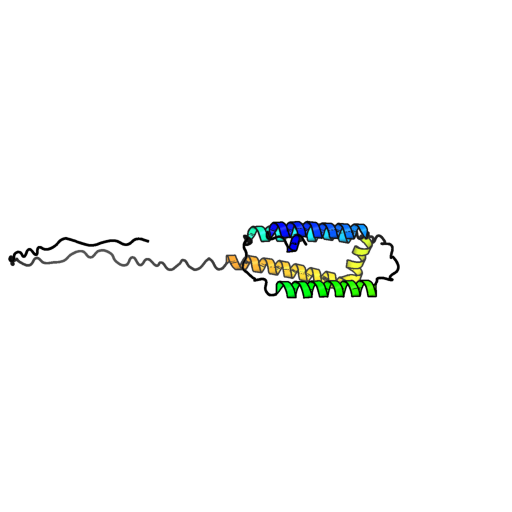A 1 109 ? 10.842 9.656 -16.554 1.00 92.94 109 ASP A N 1
ATOM 794 C CA . ASP A 1 109 ? 9.896 9.020 -17.480 1.00 92.94 109 ASP A CA 1
ATOM 795 C C . ASP A 1 109 ? 8.549 8.744 -16.803 1.00 92.94 109 ASP A C 1
ATOM 797 O O . ASP A 1 109 ? 7.486 8.986 -17.380 1.00 92.94 109 ASP A O 1
ATOM 801 N N . ILE A 1 110 ? 8.586 8.289 -15.545 1.00 92.75 110 ILE A N 1
ATOM 802 C CA . ILE A 1 110 ? 7.376 8.060 -14.746 1.00 92.75 110 ILE A CA 1
ATOM 803 C C . ILE A 1 110 ? 6.644 9.384 -14.507 1.00 92.75 110 ILE A C 1
ATOM 805 O O . ILE A 1 110 ? 5.428 9.451 -14.679 1.00 92.75 110 ILE A O 1
ATOM 809 N N . GLY A 1 111 ? 7.372 10.444 -14.147 1.00 91.81 111 GLY A N 1
ATOM 810 C CA . GLY A 1 111 ? 6.799 11.775 -13.960 1.00 91.81 111 GLY A CA 1
ATOM 811 C C . GLY A 1 111 ? 6.114 12.286 -15.228 1.00 91.81 111 GLY A C 1
ATOM 812 O O . GLY A 1 111 ? 4.954 12.693 -15.180 1.00 91.81 111 GLY A O 1
ATOM 813 N N . ILE A 1 112 ? 6.793 12.202 -16.374 1.00 94.94 112 ILE A N 1
ATOM 814 C CA . ILE A 1 112 ? 6.242 12.631 -17.663 1.00 94.94 112 ILE A CA 1
ATOM 815 C C . ILE A 1 112 ? 4.989 11.822 -18.009 1.00 94.94 112 ILE A C 1
ATOM 817 O O . ILE A 1 112 ? 3.973 12.416 -18.367 1.00 94.94 112 ILE A O 1
ATOM 821 N N . SER A 1 113 ? 5.020 10.494 -17.868 1.00 94.44 113 SER A N 1
ATOM 822 C CA . SER A 1 113 ? 3.865 9.654 -18.203 1.00 94.44 113 SER A CA 1
ATOM 823 C C . SER A 1 113 ? 2.667 9.924 -17.286 1.00 94.44 113 SER A C 1
ATOM 825 O O . SER A 1 113 ? 1.538 10.007 -17.772 1.00 94.44 113 SER A O 1
ATOM 827 N N . ILE A 1 114 ? 2.887 10.167 -15.985 1.00 93.38 114 ILE A N 1
ATOM 828 C CA . ILE A 1 114 ? 1.801 10.500 -15.047 1.00 93.38 114 ILE A CA 1
ATOM 829 C C . ILE A 1 114 ? 1.074 11.783 -15.469 1.00 93.38 114 ILE A C 1
ATOM 831 O O . ILE A 1 114 ? -0.155 11.820 -15.481 1.00 93.38 114 ILE A O 1
ATOM 835 N N . PHE A 1 115 ? 1.817 12.825 -15.845 1.00 93.56 115 PHE A N 1
ATOM 836 C CA . PHE A 1 115 ? 1.227 14.121 -16.193 1.00 93.56 115 PHE A CA 1
ATOM 837 C C . PHE A 1 115 ? 0.777 14.239 -17.653 1.00 93.56 115 PHE A C 1
ATOM 839 O O . PHE A 1 115 ? -0.010 15.131 -17.969 1.00 93.56 115 PHE A O 1
ATOM 846 N N . ARG A 1 116 ? 1.250 13.363 -18.545 1.00 95.19 116 ARG A N 1
ATOM 847 C CA . ARG A 1 116 ? 0.906 13.390 -19.972 1.00 95.19 116 ARG A CA 1
ATOM 848 C C . ARG A 1 116 ? -0.137 12.345 -20.345 1.00 95.19 116 ARG A C 1
ATOM 850 O O . ARG A 1 116 ? -1.164 12.698 -20.917 1.00 95.19 116 ARG A O 1
ATOM 857 N N . ASP A 1 117 ? 0.122 11.082 -20.020 1.00 95.38 117 ASP A N 1
ATOM 858 C CA . ASP A 1 117 ? -0.722 9.955 -20.431 1.00 95.38 117 ASP A CA 1
ATOM 859 C C . ASP A 1 117 ? -1.813 9.666 -19.387 1.00 95.38 117 ASP A C 1
ATOM 861 O O . ASP A 1 117 ? -2.927 9.277 -19.736 1.00 95.38 117 ASP A O 1
ATOM 865 N N . TRP A 1 118 ? -1.521 9.910 -18.103 1.00 95.75 118 TRP A N 1
ATOM 866 C CA . TRP A 1 118 ? -2.407 9.614 -16.966 1.00 95.75 118 TRP A CA 1
ATOM 867 C C . TRP A 1 118 ? -3.033 10.858 -16.318 1.00 95.75 118 TRP A C 1
ATOM 869 O O . TRP A 1 118 ? -3.405 10.838 -15.141 1.00 95.75 118 TRP A O 1
ATOM 879 N N . VAL A 1 119 ? -3.224 11.929 -17.093 1.00 96.25 119 VAL A N 1
ATOM 880 C CA . VAL A 1 119 ? -3.796 13.191 -16.592 1.00 96.25 119 VAL A CA 1
ATOM 881 C C . VAL A 1 119 ? -5.196 13.016 -15.989 1.00 96.25 119 VAL A C 1
ATOM 883 O O . VAL A 1 119 ? 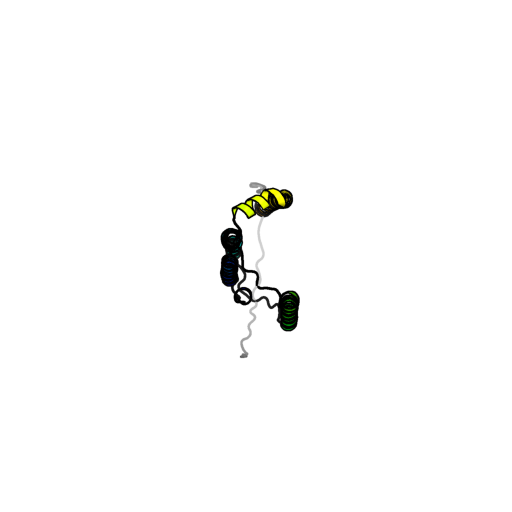-5.471 13.540 -14.912 1.00 96.25 119 VAL A O 1
ATOM 886 N N . LEU A 1 120 ? -6.061 12.219 -16.630 1.00 96.81 120 LEU A N 1
ATOM 887 C CA . LEU A 1 120 ? -7.430 11.989 -16.154 1.00 96.81 120 LEU A CA 1
ATOM 888 C C . LEU A 1 120 ? -7.448 11.239 -14.803 1.00 96.81 120 LEU A C 1
ATOM 890 O O . LEU A 1 120 ? -8.087 11.716 -13.865 1.00 96.81 120 LEU A O 1
ATOM 894 N N . PRO A 1 121 ? -6.727 10.112 -14.633 1.00 96.06 121 PRO A N 1
ATOM 895 C CA . PRO A 1 121 ? -6.580 9.472 -13.325 1.00 96.06 121 PRO A CA 1
ATOM 896 C C . PRO A 1 121 ? -5.966 10.378 -12.253 1.00 96.06 121 PRO A C 1
ATOM 898 O O . PRO A 1 121 ? -6.409 10.335 -11.106 1.00 96.06 121 PRO A O 1
ATOM 901 N N . PHE A 1 122 ? -4.985 11.214 -12.604 1.00 95.69 122 PHE A N 1
ATOM 902 C CA . PHE A 1 122 ? -4.384 12.172 -11.672 1.00 95.69 122 PHE A CA 1
ATOM 903 C C . PHE A 1 122 ? -5.402 13.205 -11.158 1.00 95.69 122 PHE A C 1
ATOM 905 O O . PHE A 1 122 ? -5.448 13.503 -9.959 1.00 95.69 122 PHE A O 1
ATOM 912 N N . GLU A 1 123 ? -6.256 13.715 -12.043 1.00 97.12 123 GLU A N 1
ATOM 913 C CA . GLU A 1 123 ? -7.330 14.638 -11.682 1.00 97.12 123 GLU A CA 1
ATOM 914 C C . GLU A 1 123 ? -8.341 13.978 -10.733 1.00 97.12 123 GLU A C 1
ATOM 916 O O . GLU A 1 123 ? -8.647 14.522 -9.668 1.00 97.12 123 GLU A O 1
ATOM 921 N N . VAL A 1 124 ? -8.783 12.758 -11.052 1.00 98.25 124 VAL A N 1
ATOM 922 C CA . VAL A 1 124 ? -9.710 11.993 -10.202 1.00 98.25 124 VAL A CA 1
ATOM 923 C C . VAL A 1 124 ? -9.099 11.695 -8.831 1.00 98.25 124 VAL A C 1
ATOM 925 O O . VAL A 1 124 ? -9.783 11.829 -7.818 1.00 98.25 124 VAL A O 1
ATOM 928 N N . LEU A 1 125 ? -7.811 11.343 -8.763 1.00 97.50 125 LEU A N 1
ATOM 929 C CA . LEU A 1 125 ? -7.106 11.140 -7.494 1.00 97.50 125 LEU A CA 1
ATOM 930 C C . LEU A 1 125 ? -7.046 12.426 -6.664 1.00 97.50 125 LEU A C 1
ATOM 932 O O . LEU A 1 125 ? -7.237 12.378 -5.452 1.00 97.50 125 LEU A O 1
ATOM 936 N N . SER A 1 126 ? -6.838 13.578 -7.301 1.00 97.25 126 SER A N 1
ATOM 937 C CA . SER A 1 126 ? -6.819 14.874 -6.615 1.00 97.25 126 SER A CA 1
ATOM 938 C C . SER A 1 126 ? -8.188 15.213 -6.019 1.00 97.25 126 SER A C 1
ATOM 940 O O . SER A 1 126 ? -8.279 15.611 -4.855 1.00 97.25 126 SER A O 1
ATOM 942 N N . MET A 1 127 ? -9.267 14.975 -6.772 1.00 98.31 127 MET A N 1
ATOM 943 C CA . MET A 1 127 ? -10.636 15.119 -6.265 1.00 98.31 127 MET A CA 1
ATOM 944 C C . MET A 1 127 ? -10.943 14.118 -5.144 1.00 98.31 127 MET A C 1
ATOM 946 O O . MET A 1 127 ? -11.573 14.486 -4.154 1.00 98.31 127 MET A O 1
ATOM 950 N N . LEU A 1 128 ? -10.461 12.875 -5.252 1.00 98.31 128 LEU A N 1
ATOM 951 C CA . LEU A 1 128 ? -10.614 11.844 -4.224 1.00 98.31 128 LEU A CA 1
ATOM 952 C C . LEU A 1 128 ? -9.915 12.242 -2.916 1.00 98.31 128 LEU A C 1
ATOM 954 O O . LEU A 1 128 ? -10.502 12.099 -1.845 1.00 98.31 128 LEU A O 1
ATOM 958 N N . LEU A 1 129 ? -8.690 12.771 -2.991 1.00 96.75 129 LEU A N 1
ATOM 959 C CA . LEU A 1 129 ? -7.944 13.251 -1.824 1.00 96.75 129 LEU A CA 1
ATOM 960 C C . LEU A 1 129 ? -8.622 14.463 -1.179 1.00 96.75 129 LEU A C 1
ATOM 962 O O . LEU A 1 129 ? -8.729 14.523 0.047 1.00 96.75 129 LEU A O 1
ATOM 966 N N . LEU A 1 130 ? -9.129 15.398 -1.988 1.00 98.31 130 LEU A N 1
ATOM 967 C CA . LEU A 1 130 ? -9.896 16.539 -1.493 1.00 98.31 130 LEU A CA 1
ATOM 968 C C . LEU A 1 130 ? -11.178 16.081 -0.785 1.00 98.31 130 LEU A C 1
ATOM 970 O O . LEU A 1 130 ? -11.457 16.517 0.332 1.00 98.31 130 LEU A O 1
ATOM 974 N N . ALA A 1 131 ? -11.932 15.167 -1.399 1.00 98.25 131 ALA A N 1
ATOM 975 C CA . ALA A 1 131 ? -13.141 14.603 -0.810 1.00 98.25 131 ALA A CA 1
ATOM 976 C C . ALA A 1 131 ? -12.843 13.846 0.496 1.00 98.25 131 ALA A C 1
ATOM 978 O O . ALA A 1 131 ? -13.573 14.007 1.473 1.00 98.25 131 ALA A O 1
ATOM 979 N N . ALA A 1 132 ? -11.748 13.080 0.549 1.00 97.44 132 ALA A N 1
ATOM 980 C CA . ALA A 1 132 ? -11.307 12.386 1.756 1.00 97.44 132 ALA A CA 1
ATOM 981 C C . ALA A 1 132 ? -10.937 13.362 2.886 1.00 97.44 132 ALA A C 1
ATOM 983 O O . ALA A 1 132 ? -11.338 13.147 4.030 1.00 97.44 132 ALA A O 1
ATOM 984 N N . LEU A 1 133 ? -10.232 14.456 2.574 1.00 97.62 133 LEU A N 1
ATOM 985 C CA . LEU A 1 133 ? -9.893 15.500 3.546 1.00 97.62 133 LEU A CA 1
ATOM 986 C C . LEU A 1 133 ? -11.150 16.181 4.104 1.00 97.62 133 LEU A C 1
ATOM 988 O O . LEU A 1 133 ? -11.291 16.305 5.320 1.00 97.62 133 LEU A O 1
ATOM 992 N N . ILE A 1 134 ? -12.082 16.584 3.232 1.00 97.69 134 ILE A N 1
ATOM 993 C CA . ILE A 1 134 ? -13.363 17.171 3.650 1.00 97.69 134 ILE A CA 1
ATOM 994 C C . ILE A 1 134 ? -14.137 16.173 4.520 1.00 97.69 134 ILE A C 1
ATOM 996 O O . ILE A 1 134 ? -14.631 16.545 5.584 1.00 97.69 134 ILE A O 1
ATOM 1000 N N . GLY A 1 135 ? -14.194 14.901 4.113 1.00 97.00 135 GLY A N 1
ATOM 1001 C CA . GLY A 1 135 ? -14.838 13.830 4.871 1.00 97.00 135 GLY A CA 1
ATOM 1002 C C . GLY A 1 135 ? -14.246 13.655 6.272 1.00 97.00 135 GLY A C 1
ATOM 1003 O O . GLY A 1 135 ? -14.994 13.595 7.247 1.00 97.00 135 GLY A O 1
ATOM 1004 N N . ALA A 1 136 ? -12.916 13.653 6.392 1.00 95.06 136 ALA A N 1
ATOM 1005 C CA . ALA A 1 136 ? -12.227 13.569 7.677 1.00 95.06 136 ALA A CA 1
ATOM 1006 C C . ALA A 1 136 ? -12.528 14.778 8.583 1.00 95.06 136 ALA A C 1
ATOM 1008 O O . ALA A 1 136 ? -12.810 14.599 9.767 1.00 95.06 136 ALA A O 1
ATOM 1009 N N . ILE A 1 137 ? -12.533 16.001 8.033 1.00 95.56 137 ILE A N 1
ATOM 1010 C CA . ILE A 1 137 ? -12.844 17.229 8.787 1.00 95.56 137 ILE A CA 1
ATOM 1011 C C . ILE A 1 137 ? -14.299 17.230 9.270 1.00 95.56 137 ILE A C 1
ATOM 1013 O O . ILE A 1 137 ? -14.564 17.543 10.429 1.00 95.56 137 ILE A O 1
ATOM 1017 N N . VAL A 1 138 ? -15.254 16.891 8.399 1.00 95.81 138 VAL A N 1
ATOM 1018 C CA . VAL A 1 138 ? -16.680 16.847 8.760 1.00 95.81 138 VAL A CA 1
ATOM 1019 C C . VAL A 1 138 ? -16.930 15.807 9.849 1.00 95.81 138 VAL A C 1
ATOM 1021 O O . VAL A 1 138 ? -17.674 16.090 10.788 1.00 95.81 138 VAL A O 1
ATOM 1024 N N . LEU A 1 139 ? -16.285 14.637 9.765 1.00 93.88 139 LEU A N 1
ATOM 1025 C CA . LEU A 1 139 ? -16.387 13.603 10.792 1.00 93.88 139 LEU A CA 1
ATOM 1026 C C . LEU A 1 139 ? -15.819 14.08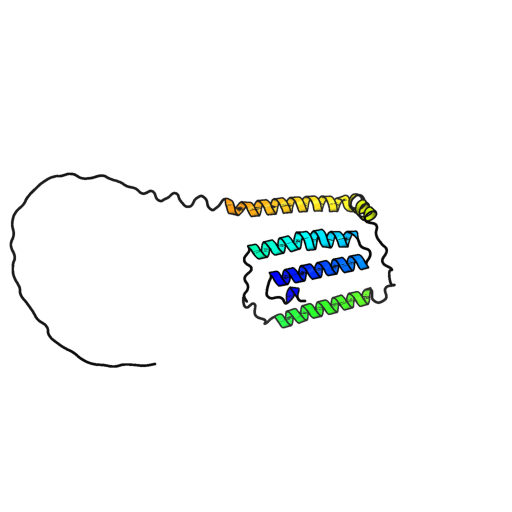6 12.134 1.00 93.88 139 LEU A C 1
ATOM 1028 O O . LEU A 1 139 ? -16.515 14.002 13.140 1.00 93.88 139 LEU A O 1
ATOM 1032 N N . ALA A 1 140 ? -14.621 14.679 12.136 1.00 92.00 140 ALA A N 1
ATOM 1033 C CA . ALA A 1 140 ? -13.977 15.185 13.350 1.00 92.00 140 ALA A CA 1
ATOM 1034 C C . ALA A 1 140 ? -14.747 16.338 14.024 1.00 92.00 140 ALA A C 1
ATOM 1036 O O . ALA A 1 140 ? -14.621 16.553 15.226 1.00 92.00 140 ALA A O 1
ATOM 1037 N N . ARG A 1 141 ? -15.549 17.102 13.268 1.00 90.50 141 ARG A N 1
ATOM 1038 C CA . ARG A 1 141 ? -16.325 18.232 13.807 1.00 90.50 141 ARG A CA 1
ATOM 1039 C C . ARG A 1 141 ? -17.668 17.845 14.426 1.00 90.50 141 ARG A C 1
ATOM 1041 O O . ARG A 1 141 ? -18.183 18.626 15.222 1.00 90.50 141 ARG A O 1
ATOM 1048 N N . ARG A 1 142 ? -18.256 16.695 14.075 1.00 79.81 142 ARG A N 1
ATOM 1049 C CA . ARG A 1 142 ? -19.608 16.314 14.541 1.00 79.81 142 ARG A CA 1
ATOM 1050 C C . ARG A 1 142 ? -19.698 16.087 16.051 1.00 79.81 142 ARG A C 1
ATOM 1052 O O . ARG A 1 142 ? -20.770 16.260 16.610 1.00 79.81 142 ARG A O 1
ATOM 1059 N N . GLU A 1 143 ? -18.593 15.760 16.706 1.00 64.75 143 GLU A N 1
ATOM 1060 C CA . GLU A 1 143 ? -18.565 15.442 18.141 1.00 64.75 143 GLU A CA 1
ATOM 1061 C C . GLU A 1 143 ? -18.493 16.689 19.039 1.00 64.75 143 GLU A C 1
ATOM 1063 O O . GLU A 1 143 ? -18.809 16.616 20.220 1.00 64.75 143 GLU A O 1
ATOM 1068 N N . ALA A 1 144 ? -18.138 17.857 18.491 1.00 60.53 144 ALA A N 1
ATOM 1069 C CA . ALA A 1 144 ? -17.987 19.092 19.266 1.00 60.53 144 ALA A CA 1
ATOM 1070 C C . ALA A 1 144 ? -19.297 19.887 19.460 1.00 60.53 144 ALA A C 1
ATOM 1072 O O . ALA A 1 144 ? -19.290 20.900 20.155 1.00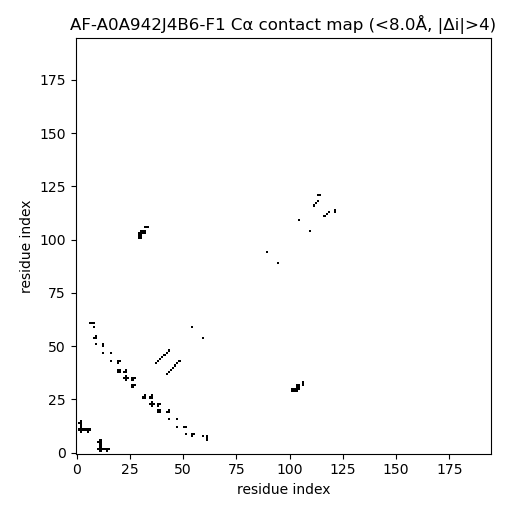 60.53 144 ALA A O 1
ATOM 1073 N N . GLY A 1 145 ? -20.397 19.478 18.813 1.00 57.94 145 GLY A N 1
ATOM 1074 C CA . GLY A 1 145 ? -21.646 20.250 18.749 1.00 57.94 145 GLY A CA 1
ATOM 1075 C C . GLY A 1 145 ? -22.826 19.704 19.558 1.00 57.94 145 GLY A C 1
ATOM 1076 O O . GLY A 1 145 ? -23.815 20.413 19.680 1.00 57.94 145 GLY A O 1
ATOM 1077 N N . ASP A 1 146 ? -22.739 18.487 20.105 1.00 59.47 146 ASP A N 1
ATOM 1078 C CA . ASP A 1 146 ? -23.883 17.791 20.735 1.00 59.47 146 ASP A CA 1
ATOM 1079 C C . ASP A 1 146 ? -23.797 17.735 22.276 1.00 59.47 146 ASP A C 1
ATOM 1081 O O . ASP A 1 146 ? -24.653 17.181 22.956 1.00 59.47 146 ASP A O 1
ATOM 1085 N N . SER A 1 147 ? -22.754 18.330 22.864 1.00 56.91 147 SER A N 1
ATOM 1086 C CA . SER A 1 147 ? -22.516 18.353 24.316 1.00 56.91 147 SER A CA 1
ATOM 1087 C C . SER A 1 147 ? -22.875 19.690 24.986 1.00 56.91 147 SER A C 1
ATOM 1089 O O . SER A 1 147 ? -22.396 19.968 26.083 1.00 56.91 147 SER A O 1
ATOM 1091 N N . GLY A 1 148 ? -23.669 20.541 24.325 1.00 59.06 148 GLY A N 1
ATOM 1092 C CA . GLY A 1 148 ? -23.893 21.937 24.728 1.00 59.06 148 GLY A CA 1
ATOM 1093 C C . GLY A 1 148 ? -25.278 22.313 25.270 1.00 59.06 148 GLY A C 1
ATOM 1094 O O . GLY A 1 148 ? -25.417 23.433 25.745 1.00 59.06 148 GLY A O 1
ATOM 1095 N N . GLU A 1 149 ? -26.293 21.441 25.231 1.00 58.31 149 GLU A N 1
ATOM 1096 C CA . GLU A 1 149 ? -27.693 21.859 25.490 1.00 58.31 149 GLU A CA 1
ATOM 1097 C C . GLU A 1 149 ? -28.469 20.958 26.473 1.00 58.31 149 GLU A C 1
ATOM 1099 O O . GLU A 1 149 ? -29.686 20.833 26.392 1.00 58.31 149 GLU A O 1
ATOM 1104 N N . ALA A 1 150 ? -27.790 20.342 27.447 1.00 57.31 150 ALA A N 1
ATOM 1105 C CA . ALA A 1 150 ? -28.444 19.532 28.488 1.00 57.31 150 ALA A CA 1
ATOM 1106 C C . ALA A 1 150 ? -28.176 20.017 29.927 1.00 57.31 150 ALA A C 1
ATOM 1108 O O . ALA A 1 150 ? -28.176 19.211 30.855 1.00 57.31 150 ALA A O 1
ATOM 1109 N N . GLN A 1 151 ? -27.934 21.317 30.132 1.00 55.66 151 GLN A N 1
ATOM 1110 C CA . GLN A 1 151 ? -27.867 21.930 31.468 1.00 55.66 151 GLN A CA 1
ATOM 1111 C C . GLN A 1 151 ? -28.442 23.356 31.466 1.00 55.66 151 GLN A C 1
ATOM 1113 O O . GLN A 1 151 ? -27.736 24.316 31.741 1.00 55.66 151 GLN A O 1
ATOM 1118 N N . ASP A 1 152 ? -29.732 23.500 31.164 1.00 54.03 152 ASP A N 1
ATOM 1119 C CA . ASP A 1 152 ? -30.502 24.688 31.564 1.00 54.03 152 ASP A CA 1
ATOM 1120 C C . ASP A 1 152 ? -31.943 24.291 31.899 1.00 54.03 152 ASP A C 1
ATOM 1122 O O . ASP A 1 152 ? -32.894 24.584 31.181 1.00 54.03 152 ASP A O 1
ATOM 1126 N N . GLN A 1 153 ? -32.101 23.492 32.957 1.00 55.16 153 GLN A N 1
ATOM 1127 C CA . GLN A 1 153 ? -33.410 23.241 33.564 1.00 55.16 153 GLN A CA 1
ATOM 1128 C C . GLN A 1 153 ? -33.275 22.748 35.009 1.00 55.16 153 GLN A C 1
ATOM 1130 O O . GLN A 1 153 ? -33.910 21.791 35.436 1.00 55.16 153 GLN A O 1
ATOM 1135 N N . THR A 1 154 ? -32.468 23.457 35.795 1.00 59.19 154 THR A N 1
ATOM 1136 C CA . THR A 1 154 ? -32.733 23.554 37.233 1.00 59.19 154 THR A CA 1
ATOM 1137 C C . THR A 1 154 ? -33.148 24.991 37.497 1.00 59.19 154 THR A C 1
ATOM 1139 O O . THR A 1 154 ? -32.400 25.789 38.056 1.00 59.19 154 THR A O 1
ATOM 1142 N N . ILE A 1 155 ? -34.351 25.330 37.024 1.00 60.31 155 ILE A N 1
ATOM 1143 C CA . ILE A 1 155 ? -35.124 26.449 37.558 1.00 60.31 155 ILE A CA 1
ATOM 1144 C C . ILE A 1 155 ? -35.328 26.108 39.032 1.00 60.31 155 ILE A C 1
ATOM 1146 O O . ILE A 1 155 ? -36.185 25.300 39.386 1.00 60.31 155 ILE A O 1
ATOM 1150 N N . ILE A 1 156 ? -34.462 26.648 39.888 1.00 66.50 156 ILE A N 1
ATOM 1151 C CA . ILE A 1 156 ? -34.726 26.672 41.315 1.00 66.50 156 ILE A CA 1
ATOM 1152 C C . ILE A 1 156 ? -35.719 27.806 41.525 1.00 66.50 156 ILE A C 1
ATOM 1154 O O . ILE A 1 156 ? -35.357 28.979 41.598 1.00 66.50 156 ILE A O 1
ATOM 1158 N N . ASP A 1 157 ? -36.988 27.422 41.549 1.00 67.50 157 ASP A N 1
ATOM 1159 C CA . ASP A 1 157 ? -38.086 28.250 42.011 1.00 67.50 157 ASP A CA 1
ATOM 1160 C C . ASP A 1 157 ? -37.971 28.405 43.535 1.00 67.50 157 ASP A C 1
ATOM 1162 O O . ASP A 1 157 ? -38.385 27.540 44.307 1.00 67.50 157 ASP A O 1
ATOM 1166 N N . PHE A 1 158 ? -37.334 29.492 43.971 1.00 67.25 158 PHE A N 1
ATOM 1167 C CA . PHE A 1 158 ? -37.433 29.980 45.345 1.00 67.25 158 PHE A CA 1
ATOM 1168 C C . PHE A 1 158 ? -38.610 30.952 45.434 1.00 67.25 158 PHE A C 1
ATOM 1170 O O . PHE A 1 158 ? -38.442 32.167 45.553 1.00 67.25 158 PHE A O 1
ATOM 1177 N N . GLY A 1 159 ? -39.807 30.383 45.337 1.00 66.00 159 GLY A N 1
ATOM 1178 C CA . GLY A 1 159 ? -41.068 31.050 45.600 1.00 66.00 159 GLY A CA 1
ATOM 1179 C C . GLY A 1 159 ? -41.355 31.152 47.099 1.00 66.00 159 GLY A C 1
ATOM 1180 O O . GLY A 1 159 ? -41.537 30.149 47.785 1.00 66.00 159 GLY A O 1
ATOM 1181 N N . ASP A 1 160 ? -41.465 32.404 47.529 1.00 62.78 160 ASP A N 1
ATOM 1182 C CA . ASP A 1 160 ? -42.165 32.947 48.694 1.00 62.78 160 ASP A CA 1
ATOM 1183 C C . ASP A 1 160 ? -41.501 33.009 50.084 1.00 62.78 160 ASP A C 1
ATOM 1185 O O . ASP A 1 160 ? -41.017 32.055 50.689 1.00 62.78 160 ASP A O 1
ATOM 1189 N N . ALA A 1 161 ? -41.545 34.253 50.569 1.00 65.00 161 ALA A N 1
ATOM 1190 C CA . ALA A 1 161 ? -40.993 34.837 51.780 1.00 65.00 161 ALA A CA 1
ATOM 1191 C C . ALA A 1 161 ? -41.977 34.708 52.986 1.00 65.00 161 ALA A C 1
ATOM 1193 O O . ALA A 1 161 ? -43.038 34.092 52.854 1.00 65.00 161 ALA A O 1
ATOM 1194 N N . PRO A 1 162 ? -41.639 35.232 54.185 1.00 59.94 162 PRO A N 1
ATOM 1195 C CA . PRO A 1 162 ? -42.201 34.803 55.466 1.00 59.94 162 PRO A CA 1
ATOM 1196 C C . PRO A 1 162 ? -43.636 35.293 55.693 1.00 59.94 162 PRO A C 1
ATOM 1198 O O . PRO A 1 162 ? -44.000 36.410 55.330 1.00 59.94 162 PRO A O 1
ATOM 1201 N N . ARG A 1 163 ? -44.454 34.442 56.325 1.00 61.00 163 ARG A N 1
ATOM 1202 C CA . ARG A 1 163 ? -45.768 34.825 56.852 1.00 61.00 163 ARG A CA 1
ATOM 1203 C C . ARG A 1 163 ? -45.638 35.162 58.327 1.00 61.00 163 ARG A C 1
ATOM 1205 O O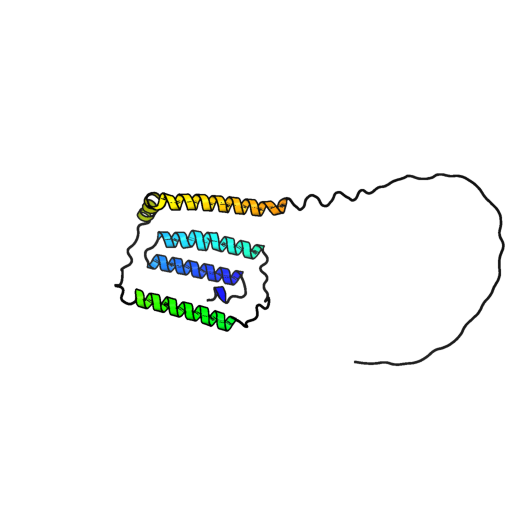 . ARG A 1 163 ? -45.514 34.269 59.165 1.00 61.00 163 ARG A O 1
ATOM 1212 N N . ASP A 1 164 ? -45.712 36.451 58.600 1.00 53.31 164 ASP A N 1
ATOM 1213 C CA . ASP A 1 164 ? -45.782 37.016 59.934 1.00 53.31 164 ASP A CA 1
ATOM 1214 C C . ASP A 1 164 ? -47.250 37.008 60.402 1.00 53.31 164 ASP A C 1
ATOM 1216 O O . ASP A 1 164 ? -48.139 37.458 59.685 1.00 53.31 164 ASP A O 1
ATOM 1220 N N . GLU A 1 165 ? -47.454 36.466 61.606 1.00 54.34 165 GLU A N 1
ATOM 1221 C CA . GLU A 1 165 ? -48.480 36.785 62.616 1.00 54.34 165 GLU A CA 1
ATOM 1222 C C . GLU A 1 165 ? -49.982 36.800 62.250 1.00 54.34 165 GLU A C 1
ATOM 1224 O O . GLU A 1 165 ? -50.430 37.641 61.487 1.00 54.34 165 GLU A O 1
ATOM 1229 N N . GLN A 1 166 ? -50.800 36.003 62.967 1.00 47.41 166 GLN A N 1
ATOM 1230 C CA . GLN A 1 166 ? -51.904 36.519 63.815 1.00 47.41 166 GLN A CA 1
ATOM 1231 C C . GLN A 1 166 ? -52.722 35.416 64.537 1.00 47.41 166 GLN A C 1
ATOM 1233 O O . GLN A 1 166 ? -53.436 34.641 63.912 1.00 47.41 166 GLN A O 1
ATOM 1238 N N . GLY A 1 167 ? -52.702 35.449 65.882 1.00 37.81 167 GLY A N 1
ATOM 1239 C CA . GLY A 1 167 ? -53.928 35.430 66.705 1.00 37.81 167 GLY A CA 1
ATOM 1240 C C . GLY A 1 167 ? -54.409 34.130 67.385 1.00 37.81 167 GLY A C 1
ATOM 1241 O O . GLY A 1 167 ? -55.124 33.346 66.774 1.00 37.81 167 GLY A O 1
ATOM 1242 N N . GLY A 1 168 ? -54.215 34.032 68.714 1.00 37.91 168 GLY A N 1
ATOM 1243 C CA . GLY A 1 168 ? -55.263 33.540 69.639 1.00 37.91 168 GLY A CA 1
ATOM 1244 C C . GLY A 1 168 ? -54.892 32.443 70.666 1.00 37.91 168 GLY A C 1
ATOM 1245 O O . GLY A 1 168 ? -54.641 31.311 70.263 1.00 37.91 168 GLY A O 1
ATOM 1246 N N . PRO A 1 169 ? -54.942 32.713 71.993 1.00 62.22 169 PRO A N 1
ATOM 1247 C CA . PRO A 1 169 ? -54.771 31.712 73.053 1.00 62.22 169 PRO A CA 1
ATOM 1248 C C . PRO A 1 169 ? -56.117 31.123 73.526 1.00 62.22 169 PRO A C 1
ATOM 1250 O O . PRO A 1 169 ? -57.043 31.866 73.851 1.00 62.22 169 PRO A O 1
ATOM 1253 N N . GLY A 1 170 ? -56.219 29.792 73.623 1.00 48.91 170 GLY A N 1
ATOM 1254 C CA . GLY A 1 170 ? -57.442 29.093 74.043 1.00 48.91 170 GLY A CA 1
ATOM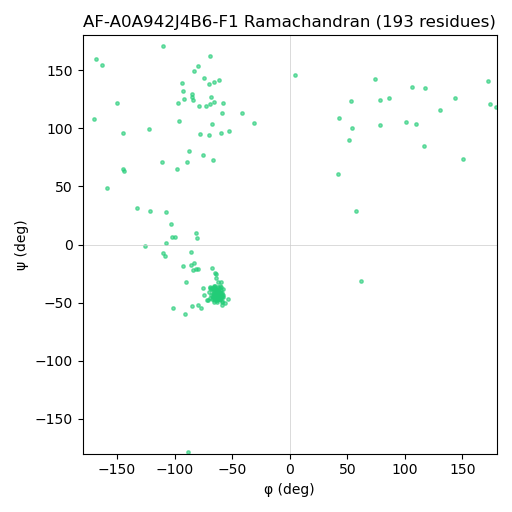 1255 C C . GLY A 1 170 ? -57.188 27.823 74.866 1.00 48.91 170 GLY A C 1
ATOM 1256 O O . GLY A 1 170 ? -56.960 26.761 74.308 1.00 48.91 170 GLY A O 1
ATOM 1257 N N . ALA A 1 171 ? -57.244 27.986 76.191 1.00 46.56 171 ALA A N 1
ATOM 1258 C CA . ALA A 1 171 ? -57.741 27.077 77.237 1.00 46.56 171 ALA A CA 1
ATOM 1259 C C . ALA A 1 171 ? -57.421 25.551 77.240 1.00 46.56 171 ALA A C 1
ATOM 1261 O O . ALA A 1 171 ? -58.071 24.764 76.565 1.00 46.56 171 ALA A O 1
ATOM 1262 N N . THR A 1 172 ? -56.565 25.179 78.209 1.00 49.75 172 THR A N 1
ATOM 1263 C CA . THR A 1 172 ? -56.843 24.311 79.392 1.00 49.75 172 THR A CA 1
ATOM 1264 C C . THR A 1 172 ? -57.026 22.774 79.238 1.00 49.75 172 THR A C 1
ATOM 1266 O O . THR A 1 172 ? -57.604 22.306 78.265 1.00 49.75 172 THR A O 1
ATOM 1269 N N . PRO A 1 173 ? -56.530 21.965 80.214 1.00 62.94 173 PRO A N 1
ATOM 1270 C CA . PRO A 1 173 ? -56.089 20.573 80.042 1.00 62.94 173 PRO A CA 1
ATOM 1271 C C . PRO A 1 173 ? -57.008 19.534 80.720 1.00 62.94 173 PRO A C 1
ATOM 1273 O O . PRO A 1 173 ? -57.845 19.910 81.533 1.00 62.94 173 PRO A O 1
ATOM 1276 N N . ALA A 1 174 ? -56.795 18.231 80.467 1.00 39.38 174 ALA A N 1
ATOM 1277 C CA . ALA A 1 174 ? -57.004 17.120 81.420 1.00 39.38 174 ALA A CA 1
ATOM 1278 C C . ALA A 1 174 ? -56.850 15.744 80.744 1.00 39.38 174 ALA A C 1
ATOM 1280 O O . ALA A 1 174 ? -57.362 15.536 79.648 1.00 39.38 174 ALA A O 1
ATOM 1281 N N . GLY A 1 175 ? -56.235 14.783 81.446 1.00 39.72 175 GLY A N 1
ATOM 1282 C CA . GLY A 1 175 ? -56.382 13.355 81.133 1.00 39.72 175 GLY A CA 1
ATOM 1283 C C . GLY A 1 175 ? -55.180 12.481 81.484 1.00 39.72 175 GLY A C 1
ATOM 1284 O O . GLY A 1 175 ? -54.458 12.044 80.598 1.00 39.72 175 GLY A O 1
ATOM 1285 N N . ALA A 1 176 ? -54.973 12.220 82.775 1.00 40.69 176 ALA A N 1
ATOM 1286 C CA . ALA A 1 176 ? -54.064 11.192 83.277 1.00 40.69 176 ALA A CA 1
ATOM 1287 C C . ALA A 1 176 ? -54.735 9.801 83.280 1.00 40.69 176 ALA A C 1
ATOM 1289 O O . ALA A 1 176 ? -55.929 9.717 83.561 1.00 40.69 176 ALA A O 1
ATOM 1290 N N . GLY A 1 177 ? -53.954 8.724 83.101 1.00 35.81 177 GLY A N 1
ATOM 1291 C CA . GLY A 1 177 ? -54.280 7.400 83.663 1.00 35.81 177 GLY A CA 1
ATOM 1292 C C . GLY A 1 177 ? -53.923 6.165 82.819 1.00 35.81 177 GLY A C 1
ATOM 1293 O O . GLY A 1 177 ? -54.409 6.025 81.704 1.00 35.81 177 GLY A O 1
ATOM 1294 N N . GLY A 1 178 ? -53.164 5.235 83.425 1.00 37.38 178 GLY A N 1
ATOM 1295 C CA . GLY A 1 178 ? -53.051 3.811 83.044 1.00 37.38 178 GLY A CA 1
ATOM 1296 C C . GLY A 1 178 ? -51.644 3.394 82.588 1.00 37.38 178 GLY A C 1
ATOM 1297 O O . GLY A 1 178 ? -51.310 3.570 81.427 1.00 37.38 178 GLY A O 1
ATOM 1298 N N . ALA A 1 179 ? -50.704 3.031 83.474 1.00 41.84 179 ALA A N 1
ATOM 1299 C CA . ALA A 1 179 ? -50.537 1.697 84.090 1.00 41.84 179 ALA A CA 1
ATOM 1300 C C . ALA A 1 179 ? -50.443 0.576 83.028 1.00 41.84 179 ALA A C 1
ATOM 1302 O O . ALA A 1 179 ? -51.416 0.279 82.355 1.00 41.84 179 ALA A O 1
ATOM 1303 N N . ALA A 1 180 ? -49.234 0.103 82.716 1.00 39.56 180 ALA A N 1
ATOM 1304 C CA . ALA A 1 180 ? -48.582 -1.048 83.354 1.00 39.56 180 ALA A CA 1
ATOM 1305 C C . ALA A 1 180 ? -49.126 -2.394 82.847 1.00 39.56 180 ALA A C 1
ATOM 1307 O O . ALA A 1 180 ? -50.153 -2.849 83.326 1.00 39.56 180 ALA A O 1
ATOM 1308 N N . GLU A 1 181 ? -48.372 -3.065 81.973 1.00 49.97 181 GLU A N 1
ATOM 1309 C CA . GLU A 1 181 ? -48.310 -4.528 81.980 1.00 49.97 181 GLU A CA 1
ATOM 1310 C C . GLU A 1 181 ? -46.946 -5.020 81.475 1.00 49.97 181 GLU A C 1
ATOM 1312 O O . GLU A 1 181 ? -46.474 -4.677 80.392 1.00 49.97 181 GLU A O 1
ATOM 1317 N N . LEU A 1 182 ? -46.296 -5.776 82.356 1.00 42.00 182 LEU A N 1
ATOM 1318 C CA . LEU A 1 182 ? -45.061 -6.520 82.168 1.00 42.00 182 LEU A CA 1
ATOM 1319 C C . LEU A 1 182 ? -45.412 -7.876 81.546 1.00 42.00 182 LEU A C 1
ATOM 1321 O O . LEU A 1 182 ? -46.219 -8.609 82.110 1.00 42.00 182 LEU A O 1
ATOM 1325 N N . GLY A 1 183 ? -44.768 -8.231 80.436 1.00 41.50 183 GLY A N 1
ATOM 1326 C CA . GLY A 1 183 ? -44.845 -9.560 79.830 1.00 41.50 183 GLY A CA 1
ATOM 1327 C C . GLY A 1 183 ? -43.454 -10.171 79.715 1.00 41.50 183 GLY A C 1
ATOM 1328 O O . GLY A 1 183 ? -42.697 -9.829 78.812 1.00 41.50 183 GLY A O 1
ATOM 1329 N N . SER A 1 184 ? -43.128 -11.038 80.670 1.00 44.41 184 SER A N 1
ATOM 1330 C CA . SER A 1 184 ? -41.919 -11.862 80.745 1.00 44.41 184 SER A CA 1
ATOM 1331 C C . SER A 1 184 ? -42.002 -13.110 79.853 1.00 44.41 184 SER A C 1
ATOM 1333 O O . SER A 1 184 ? -43.083 -13.666 79.678 1.00 44.41 184 SER A O 1
ATOM 1335 N N . GLY A 1 185 ? -40.836 -13.615 79.429 1.00 44.41 185 GLY A N 1
ATOM 1336 C CA . GLY A 1 185 ? -40.617 -14.958 78.865 1.00 44.41 185 GLY A CA 1
ATOM 1337 C C . GLY A 1 185 ? -40.125 -14.906 77.414 1.00 44.41 185 GLY A C 1
ATOM 1338 O O . GLY A 1 185 ? -40.650 -14.147 76.617 1.00 44.41 185 GLY A O 1
ATOM 1339 N N . ASP A 1 186 ? -39.126 -15.649 76.957 1.00 48.97 186 ASP A N 1
ATOM 1340 C CA . ASP A 1 186 ? -38.273 -16.669 77.552 1.00 48.97 186 ASP A CA 1
ATOM 1341 C C . ASP A 1 186 ? -37.053 -16.824 76.621 1.00 48.97 186 ASP A C 1
ATOM 1343 O O . ASP A 1 186 ? -37.075 -16.504 75.432 1.00 48.97 186 ASP A O 1
ATOM 1347 N N . THR A 1 187 ? -35.974 -17.279 77.220 1.00 53.28 187 THR A N 1
ATOM 1348 C CA . THR A 1 187 ? -34.695 -17.684 76.663 1.00 53.28 187 THR A CA 1
ATOM 1349 C C . THR A 1 187 ? -34.745 -18.983 75.842 1.00 53.28 187 THR A C 1
ATOM 1351 O O . THR A 1 187 ? -35.553 -19.871 76.093 1.00 53.28 187 THR A O 1
ATOM 1354 N N . THR A 1 188 ? -33.693 -19.160 75.028 1.00 46.34 188 THR A N 1
ATOM 1355 C CA . THR A 1 188 ? -32.981 -20.424 74.700 1.00 46.34 188 THR A CA 1
ATOM 1356 C C . THR A 1 188 ? -33.202 -21.067 73.317 1.00 46.34 188 THR A C 1
ATOM 1358 O O . THR A 1 188 ? -34.324 -21.325 72.902 1.00 46.34 188 THR A O 1
ATOM 1361 N N . THR A 1 189 ? -32.062 -21.488 72.727 1.00 45.91 189 THR A N 1
ATOM 1362 C CA . THR A 1 189 ? -31.872 -22.643 71.809 1.00 45.91 189 THR A CA 1
ATOM 1363 C C . THR A 1 189 ? -32.313 -22.411 70.350 1.00 45.91 189 THR A C 1
ATOM 1365 O O . THR A 1 189 ? -33.438 -22.025 70.096 1.00 45.91 189 THR A O 1
ATOM 1368 N N . SER A 1 190 ? -31.503 -22.590 69.297 1.00 47.72 190 SER A N 1
ATOM 1369 C CA . SER A 1 190 ? -30.565 -23.671 68.960 1.00 47.72 190 SER A CA 1
ATOM 1370 C C . SER A 1 190 ? -29.648 -23.274 67.779 1.00 47.72 190 SER A C 1
ATOM 1372 O O . SER A 1 190 ? -30.002 -22.391 67.007 1.00 47.72 190 SER A O 1
ATOM 1374 N N . ALA A 1 191 ? -28.513 -23.981 67.672 1.00 47.75 191 ALA A N 1
ATOM 1375 C CA . ALA A 1 191 ? -27.679 -24.372 66.513 1.00 47.75 191 ALA A CA 1
ATOM 1376 C C . ALA A 1 191 ? -28.024 -23.851 65.092 1.00 47.75 191 ALA A C 1
ATOM 1378 O O . ALA A 1 191 ? -29.180 -23.763 64.715 1.00 47.75 191 ALA A O 1
ATOM 1379 N N . GLY A 1 192 ? -27.088 -23.575 64.177 1.00 46.12 192 GLY A N 1
ATOM 1380 C CA . GLY A 1 192 ? -25.753 -24.140 63.976 1.00 46.12 192 GLY A CA 1
ATOM 1381 C C . GLY A 1 192 ? -25.723 -24.993 62.698 1.00 46.12 192 GLY A C 1
ATOM 1382 O O . GLY A 1 192 ? -26.182 -26.119 62.749 1.00 46.12 192 GLY A O 1
ATOM 1383 N N . GLU A 1 193 ? -25.144 -24.496 61.596 1.00 58.31 193 GLU A N 1
ATOM 1384 C CA . GLU A 1 193 ? -24.701 -25.273 60.409 1.00 58.31 193 GLU A CA 1
ATOM 1385 C C . GLU A 1 193 ? -23.872 -24.310 59.524 1.00 58.31 193 GLU A C 1
ATOM 1387 O O . GLU A 1 193 ? -24.379 -23.264 59.143 1.00 58.31 193 GLU A O 1
ATOM 1392 N N . ARG A 1 194 ? -22.538 -24.373 59.368 1.00 57.78 194 ARG A N 1
ATOM 1393 C CA . ARG A 1 194 ? -21.632 -25.375 58.764 1.00 57.78 194 ARG A CA 1
ATOM 1394 C C . ARG A 1 194 ? -22.008 -25.824 57.343 1.00 57.78 194 ARG A C 1
ATOM 1396 O O . ARG A 1 194 ? -22.580 -26.894 57.190 1.00 57.78 194 ARG A O 1
ATOM 1403 N N . ARG A 1 195 ? -21.490 -25.128 56.325 1.00 58.56 195 ARG A N 1
ATOM 1404 C CA . ARG A 1 195 ? -20.429 -25.620 55.416 1.00 58.56 195 ARG A CA 1
ATOM 1405 C C . ARG A 1 195 ? -19.984 -24.544 54.436 1.00 58.56 195 ARG A C 1
ATOM 1407 O O . ARG A 1 195 ? -20.833 -23.715 54.058 1.00 58.56 195 ARG A O 1
#

Solvent-accessible surface area (backbone atoms only — not comparable to full-atom values): 12413 Å² total; per-residue (Å²): 109,66,35,83,68,41,81,47,68,68,61,13,51,53,45,43,40,52,50,49,48,49,50,23,51,51,28,49,77,46,33,34,53,58,59,20,51,48,38,43,52,46,48,43,51,45,52,44,44,52,49,51,52,50,49,62,71,67,62,66,80,82,66,89,73,84,80,69,64,79,56,50,64,56,52,49,50,50,53,50,50,49,49,53,49,52,51,48,50,49,44,70,75,50,65,84,56,76,87,76,77,71,62,73,61,56,62,64,60,54,53,50,41,44,68,66,78,34,40,68,62,51,52,53,50,51,52,49,52,51,51,50,50,52,50,53,53,56,59,68,52,61,74,78,69,78,84,77,83,88,82,87,80,80,79,78,80,85,78,82,80,88,86,78,85,86,90,88,91,82,83,90,89,89,86,86,88,81,84,88,86,87,84,85,86,82,86,83,88,78,85,90,83,92,132

Radius of gyration: 39.71 Å; Cα contacts (8 Å, |Δi|>4): 75; chains: 1; bounding box: 74×63×104 Å

Foldseek 3Di:
DQLVPDLDPLSNLVVVLVVLLVVLVVCVVLLVPVVSVCSCCPVNNPVSVVVNVVCVVVVPDSDDPCPDDPCVVVVCVVVVVVVVVVVVVCCVVPVPPDDDDRDNDDPVVVVCCCVPVVVVVVVVVVVVVVVVVVVVVVVVPPVVPPPPPDPDPPPPPPDDDDDDDDDDDDDDDDDDDDDDDDDDDDDDDDDDDDD

Mean predicted aligned error: 15.75 Å

pLDDT: mean 79.2, std 19.32, range [35.81, 98.31]

Nearest PDB structures (foldseek):
  4he8-assembly2_D  TM=8.148E-01  e=3.278E-06  Thermus thermophilus HB8
  4hea-assembly1_J  TM=8.207E-01  e=1.864E-05  Thermus thermophilus HB8
  8bef-assembly1_J  TM=7.768E-01  e=9.980E-05  Arabidopsis thaliana
  8e73-assembly1_6M  TM=6.910E-01  e=4.062E-05  Vigna radiata
  7r46-assembly1_J  TM=5.762E-01  e=3.341E-02  Bos taurus